Protein AF-A0A9D5S2W4-F1 (afdb_monomer_lite)

Structure (mmCIF, N/CA/C/O backbone):
data_AF-A0A9D5S2W4-F1
#
_entry.id   AF-A0A9D5S2W4-F1
#
loop_
_atom_site.group_PDB
_atom_site.id
_atom_site.type_symbol
_atom_site.label_atom_id
_atom_site.label_alt_id
_atom_site.label_comp_id
_atom_site.label_asym_id
_atom_site.label_entity_id
_atom_site.label_seq_id
_atom_site.pdbx_PDB_ins_code
_atom_site.Cartn_x
_atom_site.Cartn_y
_atom_site.Cartn_z
_atom_site.occupancy
_atom_site.B_iso_or_equiv
_atom_site.auth_seq_id
_atom_site.auth_comp_id
_atom_site.auth_asym_id
_atom_site.auth_atom_id
_atom_site.pdbx_PDB_model_num
ATOM 1 N N . MET A 1 1 ? -45.362 -19.968 63.272 1.00 58.53 1 MET A N 1
ATOM 2 C CA . MET A 1 1 ? -44.419 -18.822 63.369 1.00 58.53 1 MET A CA 1
ATOM 3 C C . MET A 1 1 ? -45.116 -17.619 63.989 1.00 58.53 1 MET A C 1
ATOM 5 O O . MET A 1 1 ? -46.149 -17.211 63.470 1.00 58.53 1 MET A O 1
ATOM 9 N N . LYS A 1 2 ? -44.571 -17.042 65.070 1.00 62.62 2 LYS A N 1
ATOM 10 C CA . LYS A 1 2 ? -45.091 -15.791 65.658 1.00 62.62 2 LYS A CA 1
ATOM 11 C C . LYS A 1 2 ? -45.041 -14.670 64.604 1.00 62.62 2 LYS A C 1
ATOM 13 O O . LYS A 1 2 ? -44.077 -14.607 63.846 1.00 62.62 2 LYS A O 1
ATOM 18 N N . LYS A 1 3 ? -46.055 -13.793 64.553 1.00 68.88 3 LYS A N 1
ATOM 19 C CA . LYS A 1 3 ? -46.196 -12.688 63.569 1.00 68.88 3 LYS A CA 1
ATOM 20 C C . LYS A 1 3 ? -44.895 -11.878 63.381 1.00 68.88 3 LYS A C 1
ATOM 22 O O . LYS A 1 3 ? -44.522 -11.580 62.253 1.00 68.88 3 LYS A O 1
ATOM 27 N N . LYS A 1 4 ? -44.153 -11.638 64.472 1.00 69.44 4 LYS A N 1
ATOM 28 C CA . LYS A 1 4 ? -42.820 -11.001 64.480 1.00 69.44 4 LYS A CA 1
ATOM 29 C C . LYS A 1 4 ? -41.762 -11.743 63.646 1.00 69.44 4 LYS A C 1
ATOM 31 O O . LYS A 1 4 ? -41.036 -11.105 62.897 1.00 69.44 4 LYS A O 1
ATOM 36 N N . ASN A 1 5 ? -41.712 -13.074 63.703 1.00 73.06 5 ASN A N 1
ATOM 37 C CA . ASN A 1 5 ? -40.724 -13.863 62.957 1.00 73.06 5 ASN A CA 1
ATOM 38 C C . ASN A 1 5 ? -41.008 -13.849 61.447 1.00 73.06 5 ASN A C 1
ATOM 40 O O . ASN A 1 5 ? -40.074 -13.920 60.661 1.00 73.06 5 ASN A O 1
ATOM 44 N N . LYS A 1 6 ? -42.279 -13.729 61.024 1.00 76.19 6 LYS A N 1
ATOM 45 C CA . LYS A 1 6 ? -42.627 -13.579 59.596 1.00 76.19 6 LYS A CA 1
ATOM 46 C C . LYS A 1 6 ? -42.142 -12.242 59.034 1.00 76.19 6 LYS A C 1
ATOM 48 O O . LYS A 1 6 ? -41.615 -12.213 57.932 1.00 76.19 6 LYS A O 1
ATOM 53 N N . ILE A 1 7 ? -42.276 -11.163 59.805 1.00 82.56 7 ILE A N 1
ATOM 54 C CA . ILE A 1 7 ? -41.830 -9.822 59.399 1.00 82.56 7 ILE A CA 1
ATOM 55 C C . ILE A 1 7 ? -40.303 -9.778 59.246 1.00 82.56 7 ILE A C 1
ATOM 57 O O . ILE A 1 7 ? -39.808 -9.264 58.250 1.00 82.56 7 ILE A O 1
ATOM 61 N N . ILE A 1 8 ? -39.558 -10.382 60.179 1.00 84.62 8 ILE A N 1
ATOM 62 C CA . ILE A 1 8 ? -38.087 -10.444 60.115 1.00 84.62 8 ILE A CA 1
ATOM 63 C C . ILE A 1 8 ? -37.609 -11.202 58.866 1.00 84.62 8 ILE A C 1
ATOM 65 O O . ILE A 1 8 ? -36.691 -10.745 58.191 1.00 84.62 8 ILE A O 1
ATOM 69 N N . ILE A 1 9 ? -38.254 -12.323 58.520 1.00 85.75 9 ILE A N 1
ATOM 70 C CA . ILE A 1 9 ? -37.910 -13.088 57.310 1.00 85.75 9 ILE A CA 1
ATOM 71 C C . ILE A 1 9 ? -38.191 -12.278 56.039 1.00 85.75 9 ILE A C 1
ATOM 73 O O . ILE A 1 9 ? -37.367 -12.273 55.131 1.00 85.75 9 ILE A O 1
ATOM 77 N N . ILE A 1 10 ? -39.313 -11.556 55.980 1.00 86.44 10 ILE A N 1
ATOM 78 C CA . ILE A 1 10 ? -39.642 -10.700 54.830 1.00 86.44 10 ILE A CA 1
ATOM 79 C C . ILE A 1 10 ? -38.593 -9.595 54.654 1.00 86.44 10 ILE A C 1
ATOM 81 O O . ILE A 1 10 ? -38.136 -9.363 53.539 1.00 86.44 10 ILE A O 1
ATOM 85 N N . ILE A 1 11 ? -38.160 -8.957 55.745 1.00 88.81 11 ILE A N 1
ATOM 86 C CA . ILE A 1 11 ? -37.109 -7.930 55.703 1.00 88.81 11 ILE A CA 1
ATOM 87 C C . ILE A 1 11 ? -35.791 -8.520 55.190 1.00 88.81 11 ILE A C 1
ATOM 89 O O . ILE A 1 11 ? -35.154 -7.911 54.337 1.00 88.81 11 ILE A O 1
ATOM 93 N N . LEU A 1 12 ? -35.405 -9.713 55.653 1.00 88.75 12 LEU A N 1
ATOM 94 C CA . LEU A 1 12 ? -34.195 -10.405 55.191 1.00 88.75 12 LEU A CA 1
ATOM 95 C C . LEU A 1 12 ? -34.235 -10.729 53.694 1.00 88.75 12 LEU A C 1
ATOM 97 O O . LEU A 1 12 ? -33.228 -10.538 53.013 1.00 88.75 12 LEU A O 1
ATOM 101 N N . ILE A 1 13 ? -35.386 -11.174 53.180 1.00 89.50 13 ILE A N 1
ATOM 102 C CA . ILE A 1 13 ? -35.587 -11.448 51.748 1.00 89.50 13 ILE A CA 1
ATOM 103 C C . ILE A 1 13 ? -35.462 -10.157 50.931 1.00 89.50 13 ILE A C 1
ATOM 105 O O . ILE A 1 13 ? -34.765 -10.124 49.922 1.00 89.50 13 ILE A O 1
ATOM 109 N N . ILE A 1 14 ? -36.085 -9.067 51.383 1.00 90.94 14 ILE A N 1
ATOM 110 C CA . ILE A 1 14 ? -35.985 -7.768 50.706 1.00 90.94 14 ILE A CA 1
ATOM 111 C C . ILE A 1 14 ? -34.530 -7.283 50.689 1.00 90.94 14 ILE A C 1
ATOM 113 O O . ILE A 1 14 ? -34.039 -6.845 49.650 1.00 90.94 14 ILE A O 1
ATOM 117 N N . LEU A 1 15 ? -33.813 -7.414 51.808 1.00 91.88 15 LEU A N 1
ATOM 118 C CA . LEU A 1 15 ? -32.407 -7.024 51.904 1.00 91.88 15 LEU A CA 1
ATOM 119 C C . LEU A 1 15 ? -31.517 -7.833 50.954 1.00 91.88 15 LEU A C 1
ATOM 121 O O . LEU A 1 15 ? -30.650 -7.257 50.305 1.00 91.88 15 LEU A O 1
ATOM 125 N N . THR A 1 16 ? -31.753 -9.143 50.834 1.00 90.00 16 THR A N 1
ATOM 126 C CA . THR A 1 16 ? -31.003 -10.002 49.901 1.00 90.00 16 THR A CA 1
ATOM 127 C C . THR A 1 16 ? -31.295 -9.669 48.442 1.00 90.00 16 THR A C 1
ATOM 129 O O . THR A 1 16 ? -30.378 -9.651 47.628 1.00 90.00 16 THR A O 1
ATOM 132 N N . VAL A 1 17 ? -32.541 -9.343 48.096 1.00 90.56 17 VAL A N 1
ATOM 133 C CA . VAL A 1 17 ? -32.886 -8.911 46.733 1.00 90.56 17 VAL A CA 1
ATOM 134 C C . VAL A 1 17 ? -32.214 -7.578 46.390 1.00 90.56 17 VAL A C 1
ATOM 136 O O . VAL A 1 17 ? -31.647 -7.439 45.307 1.00 90.56 17 VAL A O 1
ATOM 139 N N . ILE A 1 18 ? -32.210 -6.612 47.314 1.00 92.25 18 ILE A N 1
ATOM 140 C CA . ILE A 1 18 ? -31.568 -5.304 47.105 1.00 92.25 18 ILE A CA 1
ATOM 141 C C . ILE A 1 18 ? -30.054 -5.454 46.914 1.00 92.25 18 ILE A C 1
ATOM 143 O O . ILE A 1 18 ? -29.492 -4.846 46.003 1.00 92.25 18 ILE A O 1
ATOM 147 N N . THR A 1 19 ? -29.382 -6.274 47.728 1.00 90.06 19 THR A N 1
ATOM 148 C CA . THR A 1 19 ? -27.933 -6.490 47.581 1.00 90.06 19 THR A CA 1
ATOM 149 C C . THR A 1 19 ? -27.593 -7.213 46.279 1.00 90.06 19 THR A C 1
ATOM 151 O O . THR A 1 19 ? -26.613 -6.854 45.626 1.00 90.06 19 THR A O 1
ATOM 154 N N . MET A 1 20 ? -28.421 -8.170 45.852 1.00 89.81 20 MET A N 1
ATOM 155 C CA . MET A 1 20 ? -28.237 -8.883 44.586 1.00 89.81 20 MET A CA 1
ATOM 156 C C . MET A 1 20 ? -28.391 -7.946 43.379 1.00 89.81 20 MET A C 1
ATOM 158 O O . MET A 1 20 ? -27.545 -7.950 42.485 1.00 89.81 20 MET A O 1
ATOM 162 N N . LEU A 1 21 ? -29.409 -7.078 43.383 1.00 88.12 21 LEU A N 1
ATOM 163 C CA . LEU A 1 21 ? -29.587 -6.046 42.355 1.00 88.12 21 LEU A CA 1
ATOM 164 C C . LEU A 1 21 ? -28.422 -5.047 42.340 1.00 88.12 21 LEU A C 1
ATOM 166 O O . LEU A 1 21 ? -27.929 -4.700 41.268 1.00 88.12 21 LEU A O 1
ATOM 170 N N . GLY A 1 22 ? -27.934 -4.633 43.513 1.00 90.06 22 GLY A N 1
ATOM 171 C CA . GLY A 1 22 ? -26.767 -3.756 43.631 1.00 90.06 22 GLY A CA 1
ATOM 172 C C . GLY A 1 22 ? -25.502 -4.355 43.007 1.00 90.06 22 GLY A C 1
ATOM 173 O O . GLY A 1 22 ? -24.792 -3.662 42.279 1.00 90.06 22 GLY A O 1
ATOM 174 N N . LEU A 1 23 ? -25.251 -5.651 43.223 1.00 88.25 23 LEU A N 1
ATOM 175 C CA . LEU A 1 23 ? -24.123 -6.369 42.615 1.00 88.25 23 LEU A CA 1
ATOM 176 C C . LEU A 1 23 ? -24.241 -6.461 41.090 1.00 88.25 23 LEU A C 1
ATOM 178 O O . LEU A 1 23 ? -23.249 -6.262 40.388 1.00 88.25 23 LEU A O 1
ATOM 182 N N . ILE A 1 24 ? -25.444 -6.728 40.573 1.00 88.62 24 ILE A N 1
ATOM 183 C CA . ILE A 1 24 ? -25.697 -6.771 39.128 1.00 88.62 24 ILE A CA 1
ATOM 184 C C . ILE A 1 24 ? -25.403 -5.398 38.511 1.00 88.62 24 ILE A C 1
ATOM 186 O O . ILE A 1 24 ? -24.601 -5.308 37.584 1.00 88.62 24 ILE A O 1
ATOM 190 N N . ILE A 1 25 ? -25.979 -4.324 39.062 1.00 89.44 25 ILE A N 1
ATOM 191 C CA . ILE A 1 25 ? -25.782 -2.954 38.561 1.00 89.44 25 ILE A CA 1
ATOM 192 C C . ILE A 1 25 ? -24.301 -2.557 38.611 1.00 89.44 25 ILE A C 1
ATOM 194 O O . ILE A 1 25 ? -23.785 -1.995 37.645 1.00 89.44 25 ILE A O 1
ATOM 198 N N . TYR A 1 26 ? -23.599 -2.877 39.701 1.00 89.00 26 TYR A N 1
ATOM 199 C CA . TYR A 1 26 ? -22.170 -2.597 39.835 1.00 89.00 26 TYR A CA 1
ATOM 200 C C . TYR A 1 26 ? -21.337 -3.305 38.758 1.00 89.00 26 TYR A C 1
ATOM 202 O O . TYR A 1 26 ? -20.508 -2.666 38.107 1.00 89.00 26 TYR A O 1
ATOM 210 N N . ASN A 1 27 ? -21.579 -4.599 38.527 1.00 85.19 27 ASN A N 1
ATOM 211 C CA . ASN A 1 27 ? -20.863 -5.370 37.510 1.00 85.19 27 ASN A CA 1
ATOM 212 C C . ASN A 1 27 ? -21.147 -4.853 36.093 1.00 85.19 27 ASN A C 1
ATOM 214 O O . ASN A 1 27 ? -20.216 -4.719 35.300 1.00 85.19 27 ASN A O 1
ATOM 218 N N . PHE A 1 28 ? -22.399 -4.489 35.795 1.00 83.00 28 PHE A N 1
ATOM 219 C CA . PHE A 1 28 ? -22.763 -3.853 34.526 1.00 83.00 28 PHE A CA 1
ATOM 220 C C . PHE A 1 28 ? -22.057 -2.507 34.334 1.00 83.00 28 PHE A C 1
ATOM 222 O O . PHE A 1 28 ? -21.488 -2.257 33.274 1.00 83.00 28 PHE A O 1
ATOM 229 N N . TYR A 1 29 ? -22.042 -1.650 35.359 1.00 85.62 29 TYR A N 1
ATOM 230 C CA . TYR A 1 29 ? -21.375 -0.350 35.288 1.00 85.62 29 TYR A CA 1
ATOM 231 C C . TYR A 1 29 ? 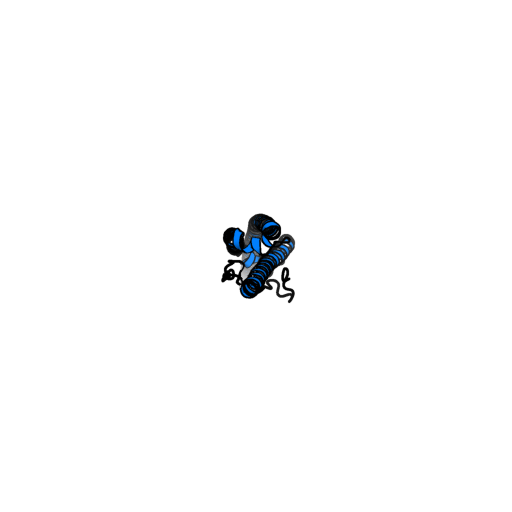-19.858 -0.488 35.107 1.00 85.62 29 TYR A C 1
ATOM 233 O O . TYR A 1 29 ? -19.252 0.240 34.317 1.00 85.62 29 TYR A O 1
ATOM 241 N N . LYS A 1 30 ? -19.238 -1.445 35.809 1.00 85.56 30 LYS A N 1
ATOM 242 C CA . LYS A 1 30 ? -17.814 -1.753 35.661 1.00 85.56 30 LYS A CA 1
ATOM 243 C C . LYS A 1 30 ? -17.495 -2.226 34.240 1.00 85.56 30 LYS A C 1
ATOM 245 O O . LYS A 1 30 ? -16.602 -1.654 33.621 1.00 85.56 30 LYS A O 1
ATOM 250 N N . GLY A 1 31 ? -18.256 -3.189 33.713 1.00 83.88 31 GLY A N 1
ATOM 251 C CA . GLY A 1 31 ? -18.094 -3.681 32.340 1.00 83.88 31 GLY A CA 1
ATOM 252 C C . GLY A 1 31 ? -18.254 -2.566 31.305 1.00 83.88 31 GLY A C 1
ATOM 253 O O . GLY A 1 31 ? -17.375 -2.362 30.476 1.00 83.88 31 GLY A O 1
ATOM 254 N N . TYR A 1 32 ? -19.298 -1.743 31.440 1.00 82.88 32 TYR A N 1
ATOM 255 C CA . TYR A 1 32 ? -19.522 -0.593 30.561 1.00 82.88 32 TYR A CA 1
ATOM 256 C C . TYR A 1 32 ? -18.351 0.401 30.567 1.00 82.88 32 TYR A C 1
ATOM 258 O O . TYR A 1 32 ? -17.931 0.893 29.517 1.00 82.88 32 TYR A O 1
ATOM 266 N N . LYS A 1 33 ? -17.787 0.697 31.746 1.00 86.12 33 LYS A N 1
ATOM 267 C CA . LYS A 1 33 ? -16.620 1.580 31.858 1.00 86.12 33 LYS A CA 1
ATOM 268 C C . LYS A 1 33 ? -15.390 0.974 31.178 1.00 86.12 33 LYS A C 1
ATOM 270 O O . LYS A 1 33 ? -14.671 1.695 30.487 1.00 86.12 33 LYS A O 1
ATOM 275 N N . GLU A 1 34 ? -15.146 -0.319 31.366 1.00 86.31 34 GLU A N 1
ATOM 276 C CA . GLU A 1 34 ? -14.031 -1.031 30.733 1.00 86.31 34 GLU A CA 1
ATOM 277 C C . GLU A 1 34 ? -14.169 -1.060 29.205 1.00 86.31 34 GLU A C 1
ATOM 279 O O . GLU A 1 34 ? -13.204 -0.760 28.501 1.00 86.31 34 GLU A O 1
ATOM 284 N N . ASP A 1 35 ? -15.366 -1.326 28.686 1.00 83.31 35 ASP A N 1
ATOM 285 C CA . ASP A 1 35 ? -15.635 -1.352 27.246 1.00 83.31 35 ASP A CA 1
ATOM 286 C C . ASP A 1 35 ? -15.501 0.033 26.609 1.00 83.31 35 ASP A C 1
ATOM 288 O O . ASP A 1 35 ? -14.937 0.168 25.517 1.00 83.31 35 ASP A O 1
ATOM 292 N N . LYS A 1 36 ? -15.923 1.088 27.318 1.00 85.69 36 LYS A N 1
ATOM 293 C CA . LYS A 1 36 ? -15.702 2.471 26.884 1.00 85.69 36 LYS A CA 1
ATOM 294 C C . LYS A 1 36 ? -14.210 2.785 26.763 1.00 85.69 36 LYS A C 1
ATOM 296 O O . LYS A 1 36 ? -13.790 3.328 25.745 1.00 85.69 36 LYS A O 1
ATOM 301 N N . ILE A 1 37 ? -13.407 2.412 27.762 1.00 88.94 37 ILE A N 1
ATOM 302 C CA . ILE A 1 37 ? -11.951 2.633 27.745 1.00 88.94 37 ILE A CA 1
ATOM 303 C C . ILE A 1 37 ? -11.299 1.845 26.602 1.00 88.94 37 ILE A C 1
ATOM 305 O O . ILE A 1 37 ? -10.494 2.399 25.856 1.00 88.94 37 ILE A O 1
ATOM 309 N N . LYS A 1 38 ? -11.665 0.570 26.413 1.00 87.25 38 LYS A N 1
ATOM 310 C CA . LYS A 1 38 ? -11.148 -0.251 25.305 1.00 87.25 38 LYS A CA 1
ATOM 311 C C . LYS A 1 38 ? -11.483 0.356 23.944 1.00 87.25 38 LYS A C 1
ATOM 313 O O . LYS A 1 38 ? -10.610 0.427 23.081 1.00 87.25 38 LYS A O 1
ATOM 318 N N . THR A 1 39 ? -12.716 0.828 23.770 1.00 86.94 39 THR A N 1
ATOM 319 C CA . THR A 1 39 ? -13.169 1.470 22.530 1.00 86.94 39 THR A CA 1
ATOM 320 C C . THR A 1 39 ? -12.391 2.755 22.261 1.00 86.94 39 THR A C 1
ATOM 322 O O . THR A 1 39 ? -11.866 2.930 21.165 1.00 86.94 39 THR A O 1
ATOM 325 N N . GLN A 1 40 ? -12.233 3.614 23.271 1.00 89.06 40 GLN A N 1
ATOM 326 C CA . GLN A 1 40 ? -11.439 4.840 23.157 1.00 89.06 40 GLN A CA 1
ATOM 327 C C . GLN A 1 40 ? -9.976 4.545 22.805 1.00 89.06 40 GLN A C 1
ATOM 329 O O . GLN A 1 40 ? -9.432 5.158 21.891 1.00 89.06 40 GLN A O 1
ATOM 334 N N . ASN A 1 41 ? -9.358 3.554 23.451 1.00 90.62 41 ASN A N 1
ATOM 335 C CA . ASN A 1 41 ? -7.986 3.150 23.143 1.00 90.62 41 ASN A CA 1
ATOM 336 C C . ASN A 1 41 ? -7.847 2.619 21.710 1.00 90.62 41 ASN A C 1
ATOM 338 O O . ASN A 1 41 ? -6.856 2.914 21.045 1.00 90.62 41 ASN A O 1
ATOM 342 N N . LYS A 1 42 ? -8.832 1.858 21.217 1.00 89.75 42 LYS A N 1
ATOM 343 C CA . LYS A 1 42 ? -8.856 1.397 19.822 1.00 89.75 42 LYS A CA 1
ATOM 344 C C . LYS A 1 42 ? -8.950 2.578 18.853 1.00 89.75 42 LYS A C 1
ATOM 346 O O . LYS A 1 42 ? -8.200 2.617 17.885 1.00 89.75 42 LYS A O 1
ATOM 351 N N . ILE A 1 43 ? -9.817 3.553 19.133 1.00 90.38 43 ILE A N 1
ATOM 352 C CA . ILE A 1 43 ? -9.958 4.771 18.320 1.00 90.38 43 ILE A CA 1
ATOM 353 C C . ILE A 1 43 ? -8.640 5.549 18.264 1.00 90.38 43 ILE A C 1
ATOM 355 O O . ILE A 1 43 ? -8.191 5.907 17.177 1.00 90.38 43 ILE A O 1
ATOM 359 N N . ILE A 1 44 ? -7.996 5.767 19.415 1.00 93.44 44 ILE A N 1
ATOM 360 C CA . ILE A 1 44 ? -6.706 6.467 19.502 1.00 93.44 44 ILE A CA 1
ATOM 361 C C . ILE A 1 44 ? -5.655 5.751 18.650 1.00 93.44 44 ILE A C 1
ATOM 363 O O . ILE A 1 44 ? -5.052 6.374 17.781 1.00 93.44 44 ILE A O 1
ATOM 367 N N . LYS A 1 45 ? -5.506 4.432 18.812 1.00 94.06 45 LYS A N 1
ATOM 368 C CA . LYS A 1 45 ? -4.525 3.658 18.042 1.00 94.06 45 LYS A CA 1
ATOM 369 C C . LYS A 1 45 ? -4.803 3.672 16.543 1.00 94.06 45 LYS A C 1
ATOM 371 O O . LYS A 1 45 ? -3.865 3.801 15.762 1.00 94.06 45 LYS A O 1
ATOM 376 N N . ILE A 1 46 ? -6.065 3.559 16.123 1.00 94.44 46 ILE A N 1
ATOM 377 C CA . ILE A 1 46 ? -6.427 3.680 14.703 1.00 94.44 46 ILE A CA 1
ATOM 378 C C . ILE A 1 46 ? -6.034 5.065 14.181 1.00 94.44 46 ILE A C 1
ATOM 380 O O . ILE A 1 46 ? -5.437 5.160 13.116 1.00 94.44 46 ILE A O 1
ATOM 384 N N . ASN A 1 47 ? -6.298 6.134 14.934 1.00 93.81 47 ASN A N 1
ATOM 385 C CA . ASN A 1 47 ? -5.940 7.496 14.532 1.00 93.81 47 ASN A CA 1
ATOM 386 C C . ASN A 1 47 ? -4.424 7.705 14.400 1.00 93.81 47 ASN A C 1
ATOM 388 O O . ASN A 1 47 ? -3.977 8.331 13.436 1.00 93.81 47 ASN A O 1
ATOM 392 N N . GLU A 1 48 ? -3.644 7.181 15.343 1.00 94.75 48 GLU A N 1
ATOM 393 C CA . GLU A 1 48 ? -2.179 7.246 15.319 1.00 94.75 48 GLU A CA 1
ATOM 394 C C . GLU A 1 48 ? -1.618 6.489 14.111 1.00 94.75 48 GLU A C 1
ATOM 396 O O . GLU A 1 48 ? -0.863 7.051 13.319 1.00 94.75 48 GLU A O 1
ATOM 401 N N . ASN A 1 49 ? -2.058 5.243 13.909 1.00 96.50 49 ASN A N 1
ATOM 402 C CA . ASN A 1 49 ? -1.598 4.431 12.783 1.00 96.50 49 ASN A CA 1
ATOM 403 C C . ASN A 1 49 ? -2.052 5.019 11.438 1.00 96.50 49 ASN A C 1
ATOM 405 O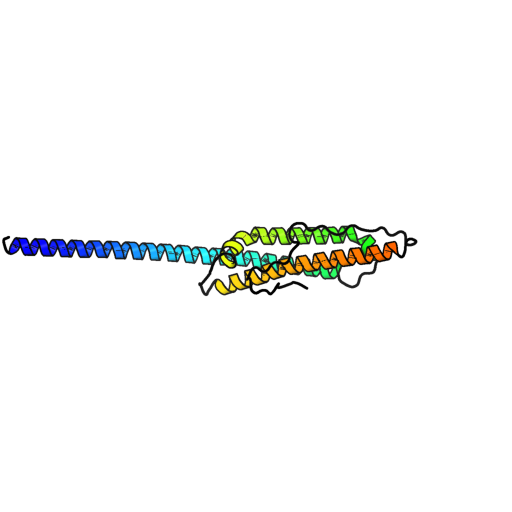 O . ASN A 1 49 ? -1.284 5.003 10.483 1.00 96.50 49 ASN A O 1
ATOM 409 N N . TYR A 1 50 ? -3.258 5.591 11.358 1.00 96.19 50 TYR A N 1
ATOM 410 C CA . TYR A 1 50 ? -3.744 6.258 10.145 1.00 96.19 50 TYR A CA 1
ATOM 411 C C . TYR A 1 50 ? -2.915 7.499 9.796 1.00 96.19 50 TYR A C 1
ATOM 413 O O . TYR A 1 50 ? -2.651 7.769 8.629 1.00 96.19 50 TYR A O 1
ATOM 421 N N . THR A 1 51 ? -2.459 8.247 10.804 1.00 95.44 51 THR A N 1
ATOM 422 C CA . THR A 1 51 ? -1.544 9.378 10.585 1.00 95.44 51 THR A CA 1
ATOM 423 C C . THR A 1 51 ? -0.227 8.909 9.968 1.00 95.44 51 THR A C 1
ATOM 425 O O . THR A 1 51 ? 0.242 9.513 9.007 1.00 95.44 51 THR A O 1
ATOM 428 N N . ASN A 1 52 ? 0.331 7.804 10.470 1.00 94.69 52 ASN A N 1
ATOM 429 C CA . ASN A 1 52 ? 1.546 7.205 9.914 1.00 94.69 52 ASN A CA 1
ATOM 430 C C . ASN A 1 52 ? 1.323 6.674 8.486 1.00 94.69 52 ASN A C 1
ATOM 432 O O . ASN A 1 52 ? 2.146 6.878 7.601 1.00 94.69 52 ASN A O 1
ATOM 436 N N . PHE A 1 53 ? 0.169 6.056 8.232 1.00 96.69 53 PHE A N 1
ATOM 437 C CA . PHE A 1 53 ? -0.213 5.609 6.895 1.00 96.69 53 PHE A CA 1
ATOM 438 C C . PHE A 1 53 ? -0.288 6.767 5.887 1.00 96.69 53 PHE A C 1
ATOM 440 O O . PHE A 1 53 ? 0.245 6.643 4.791 1.00 96.69 53 PHE A O 1
ATOM 447 N N . ASN A 1 54 ? -0.864 7.917 6.259 1.00 96.12 54 ASN A N 1
ATOM 448 C CA . ASN A 1 54 ? -0.915 9.088 5.371 1.00 96.12 54 ASN A CA 1
ATOM 449 C C . ASN A 1 54 ? 0.473 9.626 5.009 1.00 96.12 54 ASN A C 1
ATOM 451 O O . ASN A 1 54 ? 0.662 10.132 3.905 1.00 96.12 54 ASN A O 1
ATOM 455 N N . TYR A 1 55 ? 1.442 9.532 5.923 1.00 96.19 55 TYR A N 1
ATOM 456 C CA . TYR A 1 55 ? 2.828 9.856 5.595 1.00 96.19 55 TYR A CA 1
ATOM 457 C C . TYR A 1 55 ? 3.335 8.939 4.475 1.00 96.19 55 TYR A C 1
ATOM 459 O O . TYR A 1 55 ? 3.809 9.431 3.454 1.00 96.19 55 TYR A O 1
ATOM 467 N N . TYR A 1 56 ? 3.137 7.626 4.604 1.00 95.88 56 TYR A N 1
ATOM 468 C CA . TYR A 1 56 ? 3.554 6.689 3.566 1.00 95.88 56 TYR A CA 1
ATOM 469 C C . TYR A 1 56 ? 2.785 6.814 2.247 1.00 95.88 56 TYR A C 1
ATOM 471 O O . TYR A 1 56 ? 3.375 6.594 1.194 1.00 95.88 56 TYR A O 1
ATOM 479 N N . LEU A 1 57 ? 1.508 7.197 2.282 1.00 95.50 57 LEU A N 1
ATOM 480 C CA . LEU A 1 57 ? 0.738 7.501 1.074 1.00 95.50 57 LEU A CA 1
ATOM 481 C C . LEU A 1 57 ? 1.392 8.639 0.275 1.00 95.50 57 LEU A C 1
ATOM 483 O O . LEU A 1 57 ? 1.497 8.566 -0.947 1.00 95.50 57 LEU A O 1
ATOM 487 N N . ASN A 1 58 ? 1.885 9.674 0.959 1.00 95.94 58 ASN A N 1
ATOM 488 C CA . ASN A 1 58 ? 2.608 10.763 0.304 1.00 95.94 58 ASN A CA 1
ATOM 489 C C . ASN A 1 58 ? 3.963 10.302 -0.249 1.00 95.94 58 ASN A C 1
ATOM 491 O O . ASN A 1 58 ? 4.300 10.650 -1.377 1.00 95.94 58 ASN A O 1
ATOM 495 N N . GLU A 1 59 ? 4.715 9.494 0.505 1.00 97.12 59 GLU A N 1
ATOM 496 C CA . GLU A 1 59 ? 5.974 8.906 0.021 1.00 97.12 59 GLU A CA 1
ATOM 497 C C . GLU A 1 59 ? 5.748 8.053 -1.236 1.00 97.12 59 GLU A C 1
ATOM 499 O O . GLU A 1 59 ? 6.489 8.184 -2.208 1.00 97.12 59 GLU A O 1
ATOM 504 N N . PHE A 1 60 ? 4.680 7.248 -1.258 1.00 97.38 60 PHE A N 1
ATOM 505 C CA . PHE A 1 60 ? 4.287 6.453 -2.421 1.00 97.38 60 PHE A CA 1
ATOM 506 C C . PHE A 1 60 ? 4.003 7.339 -3.633 1.00 97.38 60 PHE A C 1
ATOM 508 O O . PHE A 1 60 ? 4.553 7.102 -4.705 1.00 97.38 60 PHE A O 1
ATOM 515 N N . ASN A 1 61 ? 3.190 8.384 -3.464 1.00 95.62 61 ASN A N 1
ATOM 516 C CA . ASN A 1 61 ? 2.843 9.292 -4.556 1.00 95.62 61 ASN A CA 1
ATOM 517 C C . ASN A 1 61 ? 4.072 10.024 -5.110 1.00 95.62 61 ASN A C 1
ATOM 519 O O . ASN A 1 61 ? 4.213 10.162 -6.326 1.00 95.62 61 ASN A O 1
ATOM 523 N N . ASN A 1 62 ? 4.982 10.456 -4.234 1.00 96.44 62 ASN A N 1
ATOM 524 C CA . ASN A 1 62 ? 6.235 11.088 -4.639 1.00 96.44 62 ASN A CA 1
ATOM 525 C C . ASN A 1 62 ? 7.113 10.112 -5.427 1.00 96.44 62 ASN A C 1
ATOM 527 O O . ASN A 1 62 ? 7.607 10.456 -6.497 1.00 96.44 62 ASN A O 1
ATOM 531 N N . GLN A 1 63 ? 7.269 8.881 -4.934 1.00 95.81 63 GLN A N 1
ATOM 532 C CA . GLN A 1 63 ? 8.070 7.872 -5.615 1.00 95.81 63 GLN A CA 1
ATOM 533 C C . GLN A 1 63 ? 7.471 7.484 -6.967 1.00 95.81 63 GLN A C 1
ATOM 535 O O . GLN A 1 63 ? 8.203 7.420 -7.951 1.00 95.81 63 GLN A O 1
ATOM 540 N N . ARG A 1 64 ? 6.149 7.296 -7.040 1.00 94.81 64 ARG A N 1
ATOM 541 C CA . ARG A 1 64 ? 5.456 7.033 -8.302 1.00 94.81 64 ARG A CA 1
ATOM 542 C C . ARG A 1 64 ? 5.642 8.190 -9.280 1.00 94.81 64 ARG A C 1
ATOM 544 O O . ARG A 1 64 ? 5.970 7.949 -10.431 1.00 94.81 64 ARG A O 1
ATOM 551 N N . THR A 1 65 ? 5.531 9.439 -8.829 1.00 94.75 65 THR A N 1
ATOM 552 C CA . THR A 1 65 ? 5.783 10.614 -9.684 1.00 94.75 65 THR A CA 1
ATOM 553 C C . THR A 1 65 ? 7.190 10.576 -10.289 1.00 94.75 65 THR A C 1
ATOM 555 O O . THR A 1 65 ? 7.334 10.766 -11.493 1.00 94.75 65 THR A O 1
ATOM 558 N N . THR A 1 66 ? 8.209 10.248 -9.489 1.00 93.50 66 THR A N 1
ATOM 559 C CA . THR A 1 66 ? 9.585 10.070 -9.978 1.00 93.50 66 THR A CA 1
ATOM 560 C C . THR A 1 66 ? 9.696 8.928 -10.987 1.00 93.50 66 THR A C 1
ATOM 562 O O . THR A 1 66 ? 10.362 9.078 -12.004 1.00 93.50 66 THR A O 1
ATOM 565 N N . ILE A 1 67 ? 9.044 7.786 -10.742 1.00 92.44 67 ILE A N 1
ATOM 566 C CA . ILE A 1 67 ? 9.014 6.669 -11.701 1.00 92.44 67 ILE A CA 1
ATOM 567 C C . ILE A 1 67 ? 8.427 7.127 -13.037 1.00 92.44 67 ILE A C 1
ATOM 569 O O . ILE A 1 67 ? 9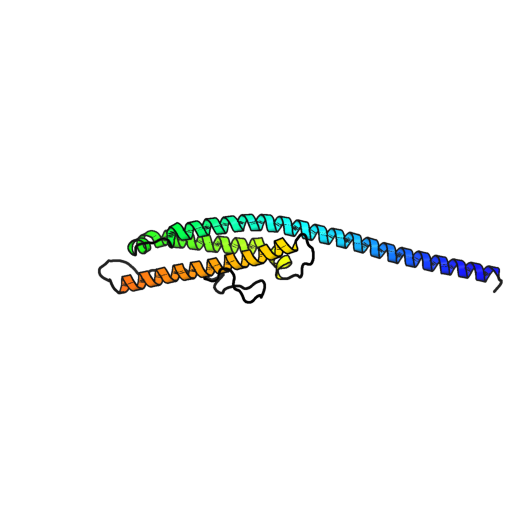.017 6.868 -14.083 1.00 92.44 67 ILE A O 1
ATOM 573 N N . TYR A 1 68 ? 7.315 7.860 -13.012 1.00 91.12 68 TYR A N 1
ATOM 574 C CA . TYR A 1 68 ? 6.680 8.352 -14.229 1.00 91.12 68 TYR A CA 1
ATOM 575 C C . TYR A 1 68 ? 7.595 9.298 -15.015 1.00 91.12 68 TYR A C 1
ATOM 577 O O . TYR A 1 68 ? 7.793 9.076 -16.207 1.00 91.12 68 TYR A O 1
ATOM 585 N N . SER A 1 69 ? 8.218 10.285 -14.364 1.00 90.44 69 SER A N 1
ATOM 586 C CA . SER A 1 69 ? 9.105 11.236 -15.053 1.00 90.44 69 SER A CA 1
ATOM 587 C C . SER A 1 69 ? 10.400 10.596 -15.572 1.00 90.44 69 SER A C 1
ATOM 589 O O . SER A 1 69 ? 10.901 10.914 -16.655 1.00 90.44 69 SER A O 1
ATOM 591 N N . GLU A 1 70 ? 10.973 9.669 -14.804 1.00 88.31 70 GLU A N 1
ATOM 592 C CA . GLU A 1 70 ? 12.269 9.069 -15.130 1.00 88.31 70 GLU A CA 1
ATOM 593 C C . GLU A 1 70 ? 12.159 7.897 -16.108 1.00 88.31 70 GLU A C 1
ATOM 595 O O . GLU A 1 70 ? 13.096 7.672 -16.874 1.00 88.31 70 GLU A O 1
ATOM 600 N N . ILE A 1 71 ? 11.044 7.157 -16.092 1.00 87.69 71 ILE A N 1
ATOM 601 C CA . ILE A 1 71 ? 10.908 5.874 -16.799 1.00 87.69 71 ILE A CA 1
ATOM 602 C C . ILE A 1 71 ? 9.805 5.901 -17.865 1.00 87.69 71 ILE A C 1
ATOM 604 O O . ILE A 1 71 ? 10.019 5.362 -18.948 1.00 87.69 71 ILE A O 1
ATOM 608 N N . PHE A 1 72 ? 8.636 6.487 -17.580 1.00 84.75 72 PHE A N 1
ATOM 609 C CA . PHE A 1 72 ? 7.453 6.353 -18.449 1.00 84.75 72 PHE A CA 1
ATOM 610 C C . PHE A 1 72 ? 7.185 7.546 -19.374 1.00 84.75 72 PHE A C 1
ATOM 612 O O . PHE A 1 72 ? 6.487 7.377 -20.370 1.00 84.75 72 PHE A O 1
ATOM 619 N N . GLU A 1 73 ? 7.726 8.734 -19.096 1.00 82.31 73 GLU A N 1
ATOM 620 C CA . GLU A 1 73 ? 7.730 9.838 -20.069 1.00 82.31 73 GLU A CA 1
ATOM 621 C C . GLU A 1 73 ? 8.527 9.460 -21.325 1.00 82.31 73 GLU A C 1
ATOM 623 O O . GLU A 1 73 ? 9.573 8.836 -21.188 1.00 82.31 73 GLU A O 1
ATOM 628 N N . ASP A 1 74 ? 8.065 9.873 -22.515 1.00 63.94 74 ASP A N 1
ATOM 629 C CA . ASP A 1 74 ? 8.626 9.535 -23.838 1.00 63.94 74 ASP A CA 1
ATOM 630 C C . ASP A 1 74 ? 10.163 9.385 -23.840 1.00 63.94 74 ASP A C 1
ATOM 632 O O . ASP A 1 74 ? 10.908 10.372 -23.860 1.00 63.94 74 ASP A O 1
ATOM 636 N N . LYS A 1 75 ? 10.644 8.133 -23.829 1.00 68.06 75 LYS A N 1
ATOM 637 C CA . LYS A 1 75 ? 12.071 7.783 -23.921 1.00 68.06 75 LYS A CA 1
ATOM 638 C C . LYS A 1 75 ? 12.393 7.150 -25.268 1.00 68.06 75 LYS A C 1
ATOM 640 O O . LYS A 1 75 ? 11.581 6.426 -25.845 1.00 68.06 75 LYS A O 1
ATOM 645 N N . TYR A 1 76 ? 13.614 7.368 -25.744 1.00 72.62 76 TYR A N 1
ATOM 646 C CA . TYR A 1 76 ? 14.144 6.662 -26.907 1.00 72.62 76 TYR A CA 1
ATOM 647 C C . TYR A 1 76 ? 14.661 5.276 -26.498 1.00 72.62 76 TYR A C 1
ATOM 649 O O . TYR A 1 76 ? 15.079 5.063 -25.360 1.00 72.62 76 TYR A O 1
ATOM 657 N N . TYR A 1 77 ? 14.719 4.325 -27.434 1.00 73.00 77 TYR A N 1
ATOM 658 C CA . TYR A 1 77 ? 15.264 2.985 -27.157 1.00 73.00 77 TYR A CA 1
ATOM 659 C C . TYR A 1 77 ? 16.718 3.014 -26.654 1.00 73.00 77 TYR A C 1
ATOM 661 O O . TYR A 1 77 ? 17.100 2.194 -25.821 1.00 73.00 77 TYR A O 1
ATOM 669 N N . SER A 1 78 ? 17.516 4.003 -27.072 1.00 73.12 78 SER A N 1
ATOM 670 C CA . SER A 1 78 ? 18.875 4.220 -26.558 1.00 73.12 78 SER A CA 1
ATOM 671 C C . SER A 1 78 ? 18.918 4.527 -25.057 1.00 73.12 78 SER A C 1
ATOM 673 O O . SER A 1 78 ? 19.921 4.242 -24.399 1.00 73.12 78 SER A O 1
ATOM 675 N N . ASP A 1 79 ? 17.845 5.095 -24.503 1.00 79.94 79 ASP A N 1
ATOM 676 C CA . ASP A 1 79 ? 17.767 5.452 -23.088 1.00 79.94 79 ASP A CA 1
ATOM 677 C C . ASP A 1 79 ? 17.600 4.210 -22.209 1.00 79.94 79 ASP A C 1
ATOM 679 O O . ASP A 1 79 ? 18.158 4.186 -21.112 1.00 79.94 79 ASP A O 1
ATOM 683 N N . PHE A 1 80 ? 16.934 3.157 -22.706 1.00 79.06 80 PHE A N 1
ATOM 684 C CA . PHE A 1 80 ? 16.785 1.881 -21.996 1.00 79.06 80 PHE A CA 1
ATOM 685 C C . PHE A 1 80 ? 18.141 1.269 -21.668 1.00 79.06 80 PHE A C 1
ATOM 687 O O . PHE A 1 80 ? 18.455 1.052 -20.500 1.00 79.06 80 PHE A O 1
ATOM 694 N N . ASN A 1 81 ? 18.984 1.058 -22.678 1.00 79.44 81 ASN A N 1
ATOM 695 C CA . ASN A 1 81 ? 20.284 0.421 -22.477 1.00 79.44 81 ASN A CA 1
ATOM 696 C C . ASN A 1 81 ? 21.187 1.208 -21.511 1.00 79.44 81 ASN A C 1
ATOM 698 O O . ASN A 1 81 ? 21.911 0.621 -20.710 1.00 79.44 81 ASN A O 1
ATOM 702 N N . ASN A 1 82 ? 21.131 2.541 -21.568 1.00 84.94 82 ASN A N 1
ATOM 703 C CA . ASN A 1 82 ? 21.997 3.399 -20.763 1.00 84.94 82 ASN A CA 1
ATOM 704 C C . ASN A 1 82 ? 21.503 3.573 -19.320 1.00 84.94 82 ASN A C 1
ATOM 706 O O . ASN A 1 82 ? 22.322 3.746 -18.416 1.00 84.94 82 ASN A O 1
ATOM 710 N N . ASN A 1 83 ? 20.188 3.523 -19.087 1.00 88.56 83 ASN A N 1
ATOM 711 C CA . ASN A 1 83 ? 19.595 3.850 -17.789 1.00 88.56 83 ASN A CA 1
ATOM 712 C C . ASN A 1 83 ? 19.023 2.644 -17.041 1.00 88.56 83 ASN A C 1
ATOM 714 O O . ASN A 1 83 ? 18.633 2.796 -15.883 1.00 88.56 83 ASN A O 1
ATOM 718 N N . ILE A 1 84 ? 19.028 1.445 -17.631 1.00 88.12 84 ILE A N 1
ATOM 719 C CA . ILE A 1 84 ? 18.388 0.261 -17.044 1.00 88.12 84 ILE A CA 1
ATOM 720 C C . ILE A 1 84 ? 18.812 -0.022 -15.600 1.00 88.12 84 ILE A C 1
ATOM 722 O O . ILE A 1 84 ? 17.981 -0.356 -14.761 1.00 88.12 84 ILE A O 1
ATOM 726 N N . ASN A 1 85 ? 20.093 0.153 -15.268 1.00 90.00 85 ASN A N 1
ATOM 727 C CA . ASN A 1 85 ? 20.581 -0.077 -13.907 1.00 90.00 85 ASN A CA 1
ATOM 728 C C . ASN A 1 85 ? 19.971 0.920 -12.909 1.00 90.00 85 ASN A C 1
ATOM 730 O O . ASN A 1 85 ? 19.589 0.539 -11.798 1.00 90.00 85 ASN A O 1
ATOM 734 N N . ASN A 1 86 ? 19.835 2.185 -13.313 1.00 92.44 86 ASN A N 1
ATOM 735 C CA . ASN A 1 86 ? 19.199 3.216 -12.499 1.00 92.44 86 ASN A CA 1
ATOM 736 C C . ASN A 1 86 ? 17.699 2.943 -12.366 1.00 92.44 86 ASN A C 1
ATOM 738 O O . ASN A 1 86 ? 17.168 2.978 -11.259 1.00 92.44 86 ASN A O 1
ATOM 742 N N . TRP A 1 87 ? 17.026 2.600 -13.462 1.00 92.56 87 TRP A N 1
ATOM 743 C CA . TRP A 1 87 ? 15.598 2.291 -13.462 1.00 92.56 87 TRP A CA 1
ATOM 744 C C . TRP A 1 87 ? 15.272 1.046 -12.632 1.00 92.56 87 TRP A C 1
ATOM 746 O O . TRP A 1 87 ? 14.378 1.092 -11.791 1.00 92.56 87 TRP A O 1
ATOM 756 N N . ASN A 1 88 ? 16.070 -0.019 -12.729 1.00 92.50 88 ASN A N 1
ATOM 757 C CA . ASN A 1 88 ? 15.942 -1.194 -11.862 1.00 92.50 88 ASN A CA 1
ATOM 758 C C . ASN A 1 88 ? 16.162 -0.854 -10.383 1.00 92.50 88 ASN A C 1
ATOM 760 O O . ASN A 1 88 ? 15.508 -1.431 -9.512 1.00 92.50 88 ASN A O 1
ATOM 764 N N . THR A 1 89 ? 17.048 0.098 -10.082 1.00 93.88 89 THR A N 1
ATOM 765 C CA . THR A 1 89 ? 17.246 0.592 -8.712 1.00 93.88 89 THR A CA 1
ATOM 766 C C . THR A 1 89 ? 16.016 1.356 -8.219 1.00 93.88 89 THR A C 1
ATOM 768 O O . THR A 1 89 ? 15.563 1.126 -7.097 1.00 93.88 89 THR A O 1
ATOM 771 N N . LEU A 1 90 ? 15.425 2.211 -9.060 1.00 94.56 90 LEU A N 1
ATOM 772 C CA . LEU A 1 90 ? 14.188 2.926 -8.740 1.00 94.56 90 LEU A CA 1
ATOM 773 C C . LEU A 1 90 ? 13.015 1.958 -8.515 1.00 94.56 90 LEU A C 1
ATOM 775 O O . LEU A 1 90 ? 12.323 2.076 -7.504 1.00 94.56 90 LEU A O 1
ATOM 779 N N . MET A 1 91 ? 12.846 0.957 -9.385 1.00 94.81 91 MET A N 1
ATOM 780 C CA . MET A 1 91 ? 11.815 -0.079 -9.246 1.00 94.81 91 MET A CA 1
ATOM 781 C C . MET A 1 91 ? 12.023 -0.954 -8.003 1.00 94.81 91 MET A C 1
ATOM 783 O O . MET A 1 91 ? 11.058 -1.314 -7.327 1.00 94.81 91 MET A O 1
ATOM 787 N N . SER A 1 92 ? 13.277 -1.254 -7.646 1.00 94.44 92 SER A N 1
ATOM 788 C CA . SER A 1 92 ? 13.604 -1.978 -6.408 1.00 94.44 92 SER A CA 1
ATOM 789 C C . SER A 1 92 ? 13.244 -1.159 -5.169 1.00 94.44 92 SER A C 1
ATOM 791 O O . SER A 1 92 ? 12.580 -1.668 -4.270 1.00 94.44 92 SER A O 1
ATOM 793 N N . SER A 1 93 ? 13.602 0.128 -5.154 1.00 94.88 93 SER A N 1
ATOM 794 C CA . SER A 1 93 ? 13.202 1.052 -4.089 1.00 94.88 93 SER A CA 1
ATOM 795 C C . SER A 1 93 ? 11.676 1.149 -3.975 1.00 94.88 93 SER A C 1
ATOM 797 O O . SER A 1 93 ? 11.134 1.216 -2.873 1.00 94.88 93 SER A O 1
ATOM 799 N N . TYR A 1 94 ? 10.967 1.108 -5.107 1.00 95.31 94 TYR A N 1
ATOM 800 C CA . TYR A 1 94 ? 9.509 1.189 -5.129 1.00 95.31 94 TYR A CA 1
ATOM 801 C C . TYR A 1 94 ? 8.862 -0.058 -4.508 1.00 95.31 94 TYR A C 1
ATOM 803 O O . TYR A 1 94 ? 7.967 0.053 -3.668 1.00 95.31 94 TYR A O 1
ATOM 811 N N . ASN A 1 95 ? 9.394 -1.244 -4.826 1.00 95.19 95 ASN A N 1
ATOM 812 C CA . ASN A 1 95 ? 9.017 -2.501 -4.176 1.00 95.19 95 ASN A CA 1
ATOM 813 C C . ASN A 1 95 ? 9.254 -2.463 -2.656 1.00 95.19 95 ASN A C 1
ATOM 815 O O . ASN A 1 95 ? 8.397 -2.872 -1.870 1.00 95.19 95 ASN A O 1
ATOM 819 N N . ASP A 1 96 ? 10.413 -1.958 -2.229 1.00 95.06 96 ASP A N 1
ATOM 820 C CA . ASP A 1 96 ? 10.762 -1.866 -0.810 1.00 95.06 96 ASP A CA 1
ATOM 821 C C . ASP A 1 96 ? 9.826 -0.917 -0.052 1.00 95.06 96 ASP A C 1
ATOM 823 O O . ASP A 1 96 ? 9.422 -1.221 1.078 1.00 95.06 96 ASP A O 1
ATOM 827 N N . LEU A 1 97 ? 9.411 0.190 -0.677 1.00 96.12 97 LEU A N 1
ATOM 828 C CA . LEU A 1 97 ? 8.409 1.082 -0.101 1.00 96.12 97 LEU A CA 1
ATOM 829 C C . LEU A 1 97 ? 7.063 0.370 0.075 1.00 96.12 97 LEU A C 1
ATOM 831 O O . LEU A 1 97 ? 6.499 0.423 1.168 1.00 96.12 97 LEU A O 1
ATOM 835 N N . ILE A 1 98 ? 6.571 -0.348 -0.938 1.00 95.94 98 ILE A N 1
ATOM 836 C CA . ILE A 1 98 ? 5.315 -1.107 -0.824 1.00 95.94 98 ILE A CA 1
ATOM 837 C C . ILE A 1 98 ? 5.391 -2.150 0.301 1.00 95.94 98 ILE A C 1
ATOM 839 O O . ILE A 1 98 ? 4.477 -2.249 1.124 1.00 95.94 98 ILE A O 1
ATOM 843 N N . LYS A 1 99 ? 6.502 -2.886 0.422 1.00 94.88 99 LYS A N 1
ATOM 844 C CA . LYS A 1 99 ? 6.719 -3.827 1.539 1.00 94.88 99 LYS A CA 1
ATOM 845 C C . LYS A 1 99 ? 6.693 -3.143 2.895 1.00 94.88 99 LYS A C 1
ATOM 847 O O . LYS A 1 99 ? 6.176 -3.705 3.865 1.00 94.88 99 LYS A O 1
ATOM 852 N N . LYS A 1 100 ? 7.290 -1.958 2.992 1.00 95.06 100 LYS A N 1
ATOM 853 C CA . LYS A 1 100 ? 7.275 -1.166 4.218 1.00 95.06 100 LYS A CA 1
ATOM 854 C C . LYS A 1 100 ? 5.850 -0.734 4.556 1.00 95.06 100 LYS A C 1
ATOM 856 O O . LYS A 1 100 ? 5.428 -0.935 5.690 1.00 95.06 100 LYS A O 1
ATOM 861 N N . ILE A 1 101 ? 5.093 -0.239 3.577 1.00 95.56 101 ILE A N 1
ATOM 862 C CA . ILE A 1 101 ? 3.686 0.154 3.737 1.00 95.56 101 ILE A CA 1
ATOM 863 C C . ILE A 1 101 ? 2.848 -1.007 4.262 1.00 95.56 101 ILE A C 1
ATOM 865 O O . ILE A 1 101 ? 2.138 -0.839 5.254 1.00 95.56 101 ILE A O 1
ATOM 869 N N . ASP A 1 102 ? 2.954 -2.188 3.653 1.00 93.19 102 ASP A N 1
ATOM 870 C CA . ASP A 1 102 ? 2.186 -3.360 4.080 1.00 93.19 102 ASP A CA 1
ATOM 871 C C . ASP A 1 102 ? 2.529 -3.786 5.517 1.00 93.19 102 ASP A C 1
ATOM 873 O O . ASP A 1 102 ? 1.641 -4.043 6.337 1.00 93.19 102 ASP A O 1
ATOM 877 N N . ASN A 1 103 ? 3.820 -3.777 5.864 1.00 94.88 103 ASN A N 1
ATOM 878 C CA . ASN A 1 103 ? 4.282 -4.125 7.205 1.00 94.88 103 ASN A CA 1
ATOM 879 C C . ASN A 1 103 ? 3.818 -3.134 8.278 1.00 94.88 103 ASN A C 1
ATOM 881 O O . ASN A 1 103 ? 3.338 -3.559 9.331 1.00 94.88 103 ASN A O 1
ATOM 885 N N . GLU A 1 104 ? 3.942 -1.836 8.015 1.00 94.44 104 GLU A N 1
ATOM 886 C CA . GLU A 1 104 ? 3.547 -0.770 8.942 1.00 94.44 104 GLU A CA 1
ATOM 887 C C . GLU A 1 104 ? 2.018 -0.655 9.063 1.00 94.44 104 GLU A C 1
ATOM 889 O O . GLU A 1 104 ? 1.494 -0.203 10.080 1.00 94.44 104 GLU A O 1
ATOM 894 N N . SER A 1 105 ? 1.278 -1.144 8.066 1.00 95.25 105 SER A N 1
ATOM 895 C CA . SER A 1 105 ? -0.186 -1.111 8.042 1.00 95.25 105 SER A CA 1
ATOM 896 C C . SER A 1 105 ? -0.853 -2.278 8.775 1.00 95.25 105 SER A C 1
ATOM 898 O O . SER A 1 105 ? -2.079 -2.295 8.874 1.00 95.25 105 SER A O 1
ATOM 900 N N . LYS A 1 106 ? -0.106 -3.247 9.330 1.00 95.25 106 LYS A N 1
ATOM 901 C CA . LYS A 1 106 ? -0.664 -4.466 9.962 1.00 95.25 106 LYS A CA 1
ATOM 902 C C . LYS A 1 106 ? -1.789 -4.190 10.960 1.00 95.25 106 LYS A C 1
ATOM 904 O O . LYS A 1 106 ? -2.835 -4.834 10.891 1.00 95.25 106 LYS A O 1
ATOM 909 N N . TYR A 1 107 ? -1.605 -3.211 11.850 1.00 94.38 107 TYR A N 1
ATOM 910 C CA . TYR A 1 107 ? -2.621 -2.858 12.845 1.00 94.38 107 TYR A CA 1
ATOM 911 C C . TYR A 1 107 ? -3.908 -2.334 12.195 1.00 94.38 107 TYR A C 1
ATOM 913 O O . TYR A 1 107 ? -5.010 -2.701 12.612 1.00 94.38 107 TYR A O 1
ATOM 921 N N . LEU A 1 108 ? -3.779 -1.498 11.161 1.00 95.12 108 LEU A N 1
ATOM 922 C CA . LEU A 1 108 ? -4.922 -0.997 10.402 1.00 95.12 108 LEU A CA 1
ATOM 923 C C . LEU A 1 108 ? -5.578 -2.114 9.593 1.00 95.12 108 LEU A C 1
ATOM 925 O O . LEU A 1 108 ? -6.795 -2.213 9.630 1.00 95.12 108 LEU A O 1
ATOM 929 N N . LYS A 1 109 ? -4.827 -3.017 8.950 1.00 94.19 109 LYS A N 1
ATOM 930 C CA . LYS A 1 109 ? -5.404 -4.170 8.231 1.00 94.19 109 LYS A CA 1
ATOM 931 C C . LYS A 1 109 ? -6.252 -5.037 9.164 1.00 94.19 109 LYS A C 1
ATOM 933 O O . LYS A 1 109 ? -7.409 -5.328 8.867 1.00 94.19 109 LYS A O 1
ATOM 938 N N . GLU A 1 110 ? -5.722 -5.379 10.336 1.00 92.94 110 GLU A N 1
ATOM 939 C CA . GLU A 1 110 ? -6.440 -6.185 11.329 1.00 92.94 110 GLU A CA 1
ATOM 940 C C . GLU A 1 110 ? -7.732 -5.507 11.810 1.00 92.94 110 GLU A C 1
ATOM 942 O O . GLU A 1 110 ? -8.752 -6.167 12.013 1.00 92.94 110 GLU A O 1
ATOM 947 N N . ASN A 1 111 ? -7.707 -4.185 11.985 1.00 91.31 111 ASN A N 1
ATOM 948 C CA . ASN A 1 111 ? -8.815 -3.469 12.606 1.00 91.31 111 ASN A CA 1
ATOM 949 C C . ASN A 1 111 ? -9.793 -2.832 11.617 1.00 91.31 111 ASN A C 1
ATOM 951 O O . ASN A 1 111 ? -10.941 -2.657 12.004 1.00 91.31 111 ASN A O 1
ATOM 955 N N . CYS A 1 112 ? -9.375 -2.507 10.395 1.00 91.69 112 CYS A N 1
ATOM 956 C CA . CYS A 1 112 ? -10.176 -1.832 9.372 1.00 91.69 112 CYS A CA 1
ATOM 957 C C . CYS A 1 112 ? -10.651 -2.771 8.253 1.00 91.69 112 CYS A C 1
ATOM 959 O O . CYS A 1 112 ? -11.755 -2.569 7.766 1.00 91.69 112 CYS A O 1
ATOM 961 N N . ILE A 1 113 ? -9.859 -3.781 7.861 1.00 87.69 113 ILE A N 1
ATOM 962 C CA . ILE A 1 113 ? -10.232 -4.738 6.797 1.00 87.69 113 ILE A CA 1
ATOM 963 C C . ILE A 1 113 ? -10.919 -5.955 7.419 1.00 87.69 113 ILE A C 1
ATOM 965 O O . ILE A 1 113 ? -12.044 -6.308 7.079 1.00 87.69 113 ILE A O 1
ATOM 969 N N . ASN A 1 114 ? -10.268 -6.569 8.409 1.00 81.50 114 ASN A N 1
ATOM 970 C CA . ASN A 1 114 ? -10.718 -7.845 8.971 1.00 81.50 114 ASN A CA 1
ATOM 971 C C . ASN A 1 114 ? -11.795 -7.698 10.064 1.00 81.50 114 ASN A C 1
ATOM 973 O O . ASN A 1 114 ? -12.208 -8.691 10.667 1.00 81.50 114 ASN A O 1
ATOM 977 N N . SER A 1 115 ? -12.247 -6.476 10.367 1.00 76.25 115 SER A N 1
ATOM 978 C CA . SER A 1 115 ? -13.176 -6.205 11.466 1.00 76.25 115 SER A CA 1
ATOM 979 C C . SER A 1 115 ? -14.284 -5.239 11.058 1.00 76.25 115 SER A C 1
ATOM 981 O O . SER A 1 115 ? -14.041 -4.209 10.437 1.00 76.25 115 SER A O 1
ATOM 983 N N . LYS A 1 116 ? -15.520 -5.536 11.477 1.00 69.06 116 LYS A N 1
ATOM 984 C CA . LYS A 1 116 ? -16.647 -4.613 11.315 1.00 69.06 116 LYS A CA 1
ATOM 985 C C . LYS A 1 116 ? -16.527 -3.473 12.325 1.00 69.06 116 LYS A C 1
ATOM 987 O O . LYS A 1 116 ? -16.661 -3.685 13.531 1.00 69.06 116 LYS A O 1
ATOM 992 N N . ILE A 1 117 ? -16.298 -2.261 11.828 1.00 71.00 117 ILE A N 1
ATOM 993 C CA . ILE A 1 117 ? -16.264 -1.036 12.630 1.00 71.00 117 ILE A CA 1
ATOM 994 C C . ILE A 1 117 ? -17.573 -0.266 12.452 1.00 71.00 117 ILE A C 1
ATOM 996 O O . ILE A 1 117 ? -17.946 0.090 11.340 1.00 71.00 117 ILE A O 1
ATOM 1000 N N . TYR A 1 118 ? -18.219 0.075 13.569 1.00 67.56 118 TYR A N 1
ATOM 1001 C CA . TYR A 1 118 ? -19.472 0.844 13.594 1.00 67.56 118 TYR A CA 1
ATOM 1002 C C . TYR A 1 118 ? -19.336 2.225 14.260 1.00 67.56 118 TYR A C 1
ATOM 1004 O O . TYR A 1 118 ? -20.339 2.852 14.591 1.00 67.56 118 TYR A O 1
ATOM 1012 N N . HIS A 1 119 ? -18.111 2.701 14.508 1.00 81.25 119 HIS A N 1
ATOM 1013 C CA . HIS A 1 119 ? -17.894 3.958 15.224 1.00 81.25 119 HIS A CA 1
ATOM 1014 C C . HIS A 1 119 ? -17.641 5.122 14.258 1.00 81.25 119 HIS A C 1
ATOM 1016 O O . HIS A 1 119 ? -16.647 5.127 13.532 1.00 81.25 119 HIS A O 1
ATOM 1022 N N . ILE A 1 120 ? -18.510 6.137 14.314 1.00 82.44 120 ILE A N 1
ATOM 1023 C CA . ILE A 1 120 ? -18.583 7.251 13.351 1.00 82.44 120 ILE A CA 1
ATOM 1024 C C . ILE A 1 120 ? -17.255 7.990 13.126 1.00 82.44 120 ILE A C 1
ATOM 1026 O O . ILE A 1 120 ? -16.983 8.442 12.021 1.00 82.44 120 ILE A O 1
ATOM 1030 N N . GLU A 1 121 ? -16.405 8.078 14.149 1.00 82.88 121 GLU A N 1
ATOM 1031 C CA . GLU A 1 121 ? -15.114 8.780 14.068 1.00 82.88 121 GLU A CA 1
ATOM 1032 C C . GLU A 1 121 ? -14.042 8.034 13.259 1.00 82.88 121 GLU A C 1
ATOM 1034 O O . GLU A 1 121 ? -13.173 8.665 12.659 1.00 82.88 121 GLU A O 1
ATOM 1039 N N . ILE A 1 122 ? -14.072 6.697 13.260 1.00 89.88 122 ILE A N 1
ATOM 1040 C CA . ILE A 1 122 ? -13.021 5.866 12.648 1.00 89.88 122 ILE A CA 1
ATOM 1041 C C . ILE A 1 122 ? -13.482 5.182 11.367 1.00 89.88 122 ILE A C 1
ATOM 1043 O O . ILE A 1 122 ? -12.636 4.841 10.547 1.00 89.88 122 ILE A O 1
ATOM 1047 N N . THR A 1 123 ? -14.791 5.029 11.151 1.00 90.31 123 THR A N 1
ATOM 1048 C CA . THR A 1 123 ? -15.330 4.443 9.917 1.00 90.31 123 THR A CA 1
ATOM 1049 C C . THR A 1 123 ? -14.806 5.147 8.653 1.00 90.31 123 THR A C 1
ATOM 1051 O O . THR A 1 123 ? -14.280 4.441 7.795 1.00 90.31 123 THR A O 1
ATOM 1054 N N . PRO A 1 124 ? -14.821 6.495 8.532 1.00 91.81 124 PRO A N 1
ATOM 1055 C CA . PRO A 1 124 ? -14.303 7.162 7.333 1.00 91.81 124 PRO A CA 1
ATOM 1056 C C . PRO A 1 124 ? -12.800 6.943 7.122 1.00 91.81 124 PRO A C 1
ATOM 1058 O O . PRO A 1 124 ? -12.351 6.754 5.997 1.00 91.81 124 PRO A O 1
ATOM 1061 N N . LYS A 1 125 ? -12.017 6.928 8.208 1.00 93.44 125 LYS A N 1
ATOM 1062 C CA . LYS A 1 125 ? -10.565 6.699 8.144 1.00 93.44 125 LYS A CA 1
ATOM 1063 C C . LYS A 1 125 ? -10.236 5.277 7.729 1.00 93.44 125 LYS A C 1
ATOM 1065 O O . LYS A 1 125 ? -9.349 5.081 6.913 1.00 93.44 125 LYS A O 1
ATOM 1070 N N . CYS A 1 126 ? -10.950 4.296 8.273 1.00 93.69 126 CYS A N 1
ATOM 1071 C CA . CYS A 1 126 ? -10.770 2.911 7.874 1.00 93.69 126 CYS A CA 1
ATOM 1072 C C . CYS A 1 126 ? -11.167 2.694 6.414 1.00 93.69 126 CYS A C 1
ATOM 1074 O O . CYS A 1 126 ? -10.385 2.080 5.708 1.00 93.69 126 CYS A O 1
ATOM 1076 N N . SER A 1 127 ? -12.290 3.251 5.945 1.00 92.19 127 SER A N 1
ATOM 1077 C CA . SER A 1 127 ? -12.661 3.193 4.519 1.00 92.19 127 SER A CA 1
ATOM 1078 C C . SER A 1 127 ? -11.550 3.769 3.643 1.00 92.19 127 SER A C 1
ATOM 1080 O O . SER A 1 127 ? -10.996 3.066 2.812 1.00 92.19 127 SER A O 1
ATOM 1082 N N . SER A 1 128 ? -11.130 5.005 3.932 1.00 94.44 128 SER A N 1
ATOM 1083 C CA . SER A 1 128 ? -10.047 5.673 3.206 1.00 94.44 128 SER A CA 1
ATOM 1084 C C . SER A 1 128 ? -8.737 4.880 3.243 1.00 94.44 128 SER A C 1
ATOM 1086 O O . SER A 1 128 ? -8.023 4.815 2.249 1.00 94.44 128 SER A O 1
ATOM 1088 N N . PHE A 1 129 ? -8.399 4.262 4.376 1.00 95.94 129 PHE A N 1
ATOM 1089 C CA . PHE A 1 129 ? -7.230 3.392 4.480 1.00 95.94 129 PHE A CA 1
ATOM 1090 C C . PHE A 1 129 ? -7.329 2.184 3.544 1.00 95.94 129 PHE A C 1
ATOM 1092 O O . PHE A 1 129 ? -6.357 1.896 2.851 1.00 95.94 129 PHE A O 1
ATOM 1099 N N . VAL A 1 130 ? -8.474 1.493 3.527 1.00 94.44 130 VAL A N 1
ATOM 1100 C CA . VAL A 1 130 ? -8.678 0.318 2.670 1.00 94.44 130 VAL A CA 1
ATOM 1101 C C . VAL A 1 130 ? -8.548 0.708 1.201 1.00 94.44 130 VAL A C 1
ATOM 1103 O O . VAL A 1 130 ? -7.716 0.127 0.507 1.00 94.44 130 VAL A O 1
ATOM 1106 N N . ASP A 1 131 ? -9.272 1.745 0.778 1.00 94.19 131 ASP A N 1
ATOM 1107 C CA . ASP A 1 131 ? -9.294 2.200 -0.614 1.00 94.19 131 ASP A CA 1
ATOM 1108 C C . ASP A 1 131 ? -7.894 2.634 -1.086 1.00 94.19 131 ASP A C 1
ATOM 1110 O O . ASP A 1 131 ? -7.432 2.247 -2.157 1.00 94.19 131 ASP A O 1
ATOM 1114 N N . ASN A 1 132 ? -7.167 3.400 -0.263 1.00 96.50 132 ASN A N 1
ATOM 1115 C CA . ASN A 1 132 ? -5.825 3.860 -0.625 1.00 96.50 132 ASN A CA 1
ATOM 1116 C C . ASN A 1 132 ? -4.787 2.732 -0.603 1.00 96.50 132 ASN A C 1
ATOM 1118 O O . ASN A 1 132 ? -3.894 2.726 -1.445 1.00 96.50 132 ASN A O 1
ATOM 1122 N N . LEU A 1 133 ? -4.857 1.790 0.346 1.00 96.31 133 LEU A N 1
ATOM 1123 C CA . LEU A 1 133 ? -3.919 0.664 0.382 1.00 96.31 133 LEU A CA 1
ATOM 1124 C C . LEU A 1 133 ? -4.100 -0.234 -0.844 1.00 96.31 133 LEU A C 1
ATOM 1126 O O . LEU A 1 133 ? -3.110 -0.655 -1.442 1.00 96.31 133 LEU A O 1
ATOM 1130 N N . GLU A 1 134 ? -5.351 -0.501 -1.214 1.00 95.00 134 GLU A N 1
ATOM 1131 C CA . GLU A 1 134 ? -5.691 -1.227 -2.432 1.00 95.00 134 GLU A CA 1
ATOM 1132 C C . GLU A 1 134 ? -5.137 -0.520 -3.668 1.00 95.00 134 GLU A C 1
ATOM 1134 O O . GLU A 1 134 ? -4.365 -1.112 -4.424 1.00 95.00 134 GLU A O 1
ATOM 1139 N N . MET A 1 135 ? -5.451 0.771 -3.809 1.00 95.38 135 MET A N 1
ATOM 1140 C CA . MET A 1 135 ? -4.993 1.589 -4.925 1.00 95.38 135 MET A CA 1
ATOM 1141 C C . MET A 1 135 ? -3.469 1.584 -5.050 1.00 95.38 135 MET A C 1
ATOM 1143 O O . MET A 1 135 ? -2.955 1.372 -6.142 1.00 95.38 135 MET A O 1
ATOM 1147 N N . MET A 1 136 ? -2.729 1.767 -3.952 1.00 96.06 136 MET A N 1
ATOM 1148 C CA . MET A 1 136 ? -1.262 1.771 -3.989 1.00 96.06 136 MET A CA 1
ATOM 1149 C C . MET A 1 136 ? -0.679 0.437 -4.464 1.00 96.06 136 MET A C 1
ATOM 1151 O O . MET A 1 136 ? 0.232 0.429 -5.291 1.00 96.06 136 MET A O 1
ATOM 1155 N N . ILE A 1 137 ? -1.189 -0.690 -3.954 1.00 95.88 137 ILE A N 1
ATOM 1156 C CA . ILE A 1 137 ? -0.695 -2.020 -4.335 1.00 95.88 137 ILE A CA 1
ATOM 1157 C C . ILE A 1 137 ? -1.017 -2.309 -5.802 1.00 95.88 137 ILE A C 1
ATOM 1159 O O . ILE A 1 137 ? -0.151 -2.778 -6.538 1.00 95.88 137 ILE A O 1
ATOM 1163 N N . ASN A 1 138 ? -2.234 -2.007 -6.243 1.00 96.06 138 ASN A N 1
ATOM 1164 C CA . ASN A 1 138 ? -2.657 -2.262 -7.614 1.00 96.06 138 ASN A CA 1
ATOM 1165 C C . ASN A 1 138 ? -1.954 -1.346 -8.621 1.00 96.06 138 ASN A C 1
ATOM 1167 O O . ASN A 1 138 ? -1.502 -1.842 -9.648 1.00 96.06 138 ASN A O 1
ATOM 1171 N N . LEU A 1 139 ? -1.775 -0.057 -8.310 1.00 95.88 139 LEU A N 1
ATOM 1172 C CA . LEU A 1 139 ? -0.983 0.854 -9.144 1.00 95.88 139 LEU A CA 1
ATOM 1173 C C . LEU A 1 139 ? 0.460 0.367 -9.265 1.00 95.88 139 LEU A C 1
ATOM 1175 O O . LEU A 1 139 ? 0.986 0.314 -10.367 1.00 95.88 139 LEU A O 1
ATOM 1179 N N . TYR A 1 140 ? 1.075 -0.068 -8.161 1.00 96.06 140 TYR A N 1
ATOM 1180 C CA . TYR A 1 140 ? 2.416 -0.649 -8.197 1.00 96.06 140 TYR A CA 1
ATOM 1181 C C . TYR A 1 140 ? 2.497 -1.874 -9.123 1.00 96.06 140 TYR A C 1
ATOM 1183 O O . TYR A 1 140 ? 3.442 -1.999 -9.901 1.00 96.06 140 TYR A O 1
ATOM 1191 N N . ILE A 1 141 ? 1.505 -2.770 -9.070 1.00 95.62 141 ILE A N 1
ATOM 1192 C CA . ILE A 1 141 ? 1.431 -3.934 -9.966 1.00 95.62 141 ILE A CA 1
ATOM 1193 C C . ILE A 1 141 ? 1.325 -3.483 -11.427 1.00 95.62 141 ILE A C 1
ATOM 1195 O O . ILE A 1 141 ? 2.070 -3.987 -12.268 1.00 95.62 141 ILE A O 1
ATOM 1199 N N . SER A 1 142 ? 0.435 -2.533 -11.725 1.00 94.50 142 SER A N 1
ATOM 1200 C CA . SER A 1 142 ? 0.268 -1.971 -13.071 1.00 94.50 142 SER A CA 1
ATOM 1201 C C . SER A 1 142 ? 1.568 -1.334 -13.571 1.00 94.50 142 SER A C 1
ATOM 1203 O O . SER A 1 142 ? 2.032 -1.666 -14.658 1.00 94.50 142 SER A O 1
ATOM 1205 N N . ASP A 1 143 ? 2.224 -0.517 -12.748 1.00 94.69 143 ASP A N 1
ATOM 1206 C CA . ASP A 1 143 ? 3.475 0.159 -13.095 1.00 94.69 143 ASP A CA 1
ATOM 1207 C C . ASP A 1 143 ? 4.613 -0.858 -13.351 1.00 94.69 143 ASP A C 1
ATOM 1209 O O . ASP A 1 143 ? 5.378 -0.715 -14.305 1.00 94.69 143 ASP A O 1
ATOM 1213 N N . VAL A 1 144 ? 4.714 -1.939 -12.563 1.00 95.12 144 VAL A N 1
ATOM 1214 C CA . VAL A 1 144 ? 5.671 -3.036 -12.822 1.00 95.12 144 VAL A CA 1
ATOM 1215 C C . VAL A 1 144 ? 5.375 -3.742 -14.147 1.00 95.12 144 VAL A C 1
ATOM 1217 O O . VAL A 1 144 ? 6.307 -4.085 -14.879 1.00 95.12 144 VAL A O 1
ATOM 1220 N N . ASN A 1 145 ? 4.098 -3.965 -14.465 1.00 93.31 145 ASN A N 1
ATOM 1221 C CA . ASN A 1 145 ? 3.700 -4.591 -15.724 1.00 93.31 145 ASN A CA 1
ATOM 1222 C C . ASN A 1 145 ? 4.082 -3.713 -16.919 1.00 93.31 145 ASN A C 1
ATOM 1224 O O . ASN A 1 145 ? 4.723 -4.217 -17.838 1.00 93.31 145 ASN A O 1
ATOM 1228 N N . VAL A 1 146 ? 3.784 -2.412 -16.864 1.00 92.69 146 VAL A N 1
ATOM 1229 C CA . VAL A 1 146 ? 4.158 -1.436 -17.903 1.00 92.69 146 VAL A CA 1
ATOM 1230 C C . VAL A 1 146 ? 5.675 -1.370 -18.071 1.00 92.69 146 VAL A C 1
ATOM 1232 O O . VAL A 1 146 ? 6.184 -1.412 -19.189 1.00 92.69 146 VAL A O 1
ATOM 1235 N N . TYR A 1 147 ? 6.430 -1.338 -16.971 1.00 93.06 147 TYR A N 1
ATOM 1236 C CA . TYR A 1 147 ? 7.891 -1.342 -17.034 1.00 93.06 147 TYR A CA 1
ATOM 1237 C C . TYR A 1 147 ? 8.441 -2.578 -17.762 1.00 93.06 147 TYR A C 1
ATOM 1239 O O . TYR A 1 147 ? 9.289 -2.459 -18.647 1.00 93.06 147 TYR A O 1
ATOM 1247 N N . ASN A 1 148 ? 7.920 -3.763 -17.439 1.00 93.25 148 ASN A N 1
ATOM 1248 C CA . ASN A 1 148 ? 8.317 -5.007 -18.095 1.00 93.25 148 ASN A CA 1
ATOM 1249 C C . ASN A 1 148 ? 7.842 -5.087 -19.553 1.00 93.25 148 ASN A C 1
ATOM 1251 O O . ASN A 1 148 ? 8.548 -5.632 -20.399 1.00 93.25 148 ASN A O 1
ATOM 1255 N N . GLU A 1 149 ? 6.675 -4.533 -19.880 1.00 92.38 149 GLU A N 1
ATOM 1256 C CA . GLU A 1 149 ? 6.206 -4.410 -21.262 1.00 92.38 149 GLU A CA 1
ATOM 1257 C C . GLU A 1 149 ? 7.141 -3.525 -22.096 1.00 92.38 149 GLU A C 1
ATOM 1259 O O . GLU A 1 149 ? 7.508 -3.890 -23.218 1.00 92.38 149 GLU A O 1
ATOM 1264 N N . ASN A 1 150 ? 7.621 -2.421 -21.524 1.00 90.88 150 ASN A N 1
ATOM 1265 C CA . ASN A 1 150 ? 8.590 -1.557 -22.186 1.00 90.88 150 ASN A CA 1
ATOM 1266 C C . ASN A 1 150 ? 9.942 -2.259 -22.398 1.00 90.88 150 ASN A C 1
ATOM 1268 O O . ASN A 1 150 ? 10.518 -2.147 -23.481 1.00 90.88 150 ASN A O 1
ATOM 1272 N N . ILE A 1 151 ? 10.424 -3.041 -21.421 1.00 92.00 151 ILE A N 1
ATOM 1273 C CA . ILE A 1 151 ? 11.627 -3.879 -21.588 1.00 92.00 151 ILE A CA 1
ATOM 1274 C C . ILE A 1 151 ? 11.425 -4.892 -22.720 1.00 92.00 151 ILE A C 1
ATOM 1276 O O . ILE A 1 151 ? 12.294 -5.033 -23.581 1.00 92.00 151 ILE A O 1
ATOM 1280 N N . ASN A 1 152 ? 10.276 -5.572 -22.766 1.00 93.06 152 ASN A N 1
ATOM 1281 C CA . ASN A 1 152 ? 9.968 -6.522 -23.836 1.00 93.06 152 ASN A CA 1
ATOM 1282 C C . ASN A 1 152 ? 9.943 -5.838 -25.212 1.00 93.06 152 ASN A C 1
ATOM 1284 O O . ASN A 1 152 ? 10.471 -6.388 -26.178 1.00 93.06 152 ASN A O 1
ATOM 1288 N N . THR A 1 153 ? 9.377 -4.632 -25.295 1.00 91.38 153 THR A N 1
ATOM 1289 C CA . THR A 1 153 ? 9.337 -3.828 -26.525 1.00 91.38 153 THR A CA 1
ATOM 1290 C C . THR A 1 153 ? 10.741 -3.428 -26.978 1.00 91.38 153 THR A C 1
ATOM 1292 O O . THR A 1 153 ? 11.086 -3.600 -28.146 1.00 91.38 153 THR A O 1
ATOM 1295 N N . TYR A 1 154 ? 11.586 -2.96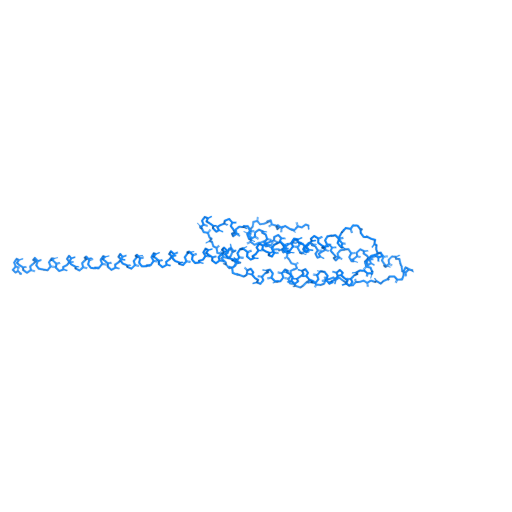3 -26.055 1.00 91.00 154 TYR A N 1
ATOM 1296 C CA . TYR A 1 154 ? 12.996 -2.684 -26.329 1.00 91.00 154 TYR A CA 1
ATOM 1297 C C . TYR A 1 154 ? 13.738 -3.944 -26.807 1.00 91.00 154 TYR A C 1
ATOM 1299 O O . TYR A 1 154 ? 14.435 -3.906 -27.818 1.00 91.00 154 TYR A O 1
ATOM 1307 N N . ASN A 1 155 ? 13.549 -5.082 -26.136 1.00 92.75 155 ASN A N 1
ATOM 1308 C CA . ASN A 1 155 ? 14.194 -6.340 -26.509 1.00 92.75 155 ASN A CA 1
ATOM 1309 C C . ASN A 1 155 ? 13.787 -6.807 -27.910 1.00 92.75 155 ASN A C 1
ATOM 1311 O O . ASN A 1 155 ? 14.639 -7.277 -28.661 1.00 92.75 155 ASN A O 1
ATOM 1315 N N . ALA A 1 156 ? 12.508 -6.669 -28.274 1.00 93.19 156 ALA A N 1
ATOM 1316 C CA . ALA A 1 156 ? 12.039 -6.966 -29.624 1.00 93.19 156 ALA A CA 1
ATOM 1317 C C . ALA A 1 156 ? 12.755 -6.088 -30.662 1.00 93.19 156 ALA A C 1
ATOM 1319 O O . ALA A 1 156 ? 13.290 -6.612 -31.637 1.00 93.19 156 ALA A O 1
ATOM 1320 N N . TRP A 1 157 ? 12.869 -4.781 -30.399 1.00 91.62 157 TRP A N 1
ATOM 1321 C CA . TRP A 1 157 ? 13.596 -3.852 -31.266 1.00 91.62 157 TRP A CA 1
ATOM 1322 C C . TRP A 1 157 ? 15.084 -4.216 -31.416 1.00 91.62 157 TRP A C 1
ATOM 1324 O O . TRP A 1 157 ? 15.597 -4.211 -32.534 1.00 91.62 157 TRP A O 1
ATOM 1334 N N . VAL A 1 158 ? 15.771 -4.600 -30.332 1.00 91.69 158 VAL A N 1
ATOM 1335 C CA . VAL A 1 158 ? 17.178 -5.053 -30.382 1.00 91.69 158 VAL A CA 1
ATOM 1336 C C . VAL A 1 158 ? 17.337 -6.289 -31.269 1.00 91.69 158 VAL A C 1
ATOM 1338 O O . VAL A 1 158 ? 18.271 -6.370 -32.065 1.00 91.69 158 VAL A O 1
ATOM 1341 N N . LEU A 1 159 ? 16.422 -7.255 -31.154 1.00 92.56 159 LEU A N 1
ATOM 1342 C CA . LEU A 1 159 ? 16.456 -8.481 -31.955 1.00 92.56 159 LEU A CA 1
ATOM 1343 C C . LEU A 1 159 ? 16.167 -8.221 -33.441 1.00 92.56 159 LEU A C 1
ATOM 1345 O O . LEU A 1 159 ? 16.714 -8.917 -34.296 1.00 92.56 159 LEU A O 1
ATOM 1349 N N . GLU A 1 160 ? 15.339 -7.223 -33.751 1.00 93.38 160 GLU A N 1
ATOM 1350 C CA . GLU A 1 160 ? 15.067 -6.772 -35.120 1.00 93.38 160 GLU A CA 1
ATOM 1351 C C . GLU A 1 160 ? 16.218 -5.942 -35.720 1.00 93.38 160 GLU A C 1
ATOM 1353 O O . GLU A 1 160 ? 16.343 -5.876 -36.943 1.00 93.38 160 GLU A O 1
ATOM 1358 N N . ASN A 1 161 ? 17.085 -5.356 -34.883 1.00 88.81 161 ASN A N 1
ATOM 1359 C CA . ASN A 1 161 ? 18.172 -4.457 -35.290 1.00 88.81 161 ASN A CA 1
ATOM 1360 C C . ASN A 1 161 ? 19.546 -4.904 -34.738 1.00 88.81 161 ASN A C 1
ATOM 1362 O O . ASN A 1 161 ? 20.200 -4.162 -33.999 1.00 88.81 161 ASN A O 1
ATOM 1366 N N . PRO A 1 162 ? 20.043 -6.099 -35.114 1.00 84.06 162 PRO A N 1
ATOM 1367 C CA . PRO A 1 162 ? 21.245 -6.691 -34.517 1.00 84.06 162 PRO A CA 1
ATOM 1368 C C . PRO A 1 162 ? 22.546 -5.912 -34.789 1.00 84.06 162 PRO A C 1
ATOM 1370 O O . PRO A 1 162 ? 23.560 -6.169 -34.141 1.00 84.06 162 PRO A O 1
ATOM 1373 N N . GLU A 1 163 ? 22.550 -4.974 -35.739 1.00 85.62 163 GLU A N 1
ATOM 1374 C CA . GLU A 1 163 ? 23.731 -4.174 -36.092 1.00 85.62 163 GLU A CA 1
ATOM 1375 C C . GLU A 1 163 ? 24.009 -3.024 -35.101 1.00 85.62 163 GLU A C 1
ATOM 1377 O O . GLU A 1 163 ? 25.133 -2.528 -35.035 1.00 85.62 163 GLU A O 1
ATOM 1382 N N . GLU A 1 164 ? 23.031 -2.631 -34.277 1.00 78.62 164 GLU A N 1
ATOM 1383 C CA . GLU A 1 164 ? 23.122 -1.453 -33.396 1.00 78.62 164 GLU A CA 1
ATOM 1384 C C . GLU A 1 164 ? 23.915 -1.691 -32.088 1.00 78.62 164 GLU A C 1
ATOM 1386 O O . GLU A 1 164 ? 24.056 -0.792 -31.263 1.00 78.62 164 GLU A O 1
ATOM 1391 N N . SER A 1 165 ? 24.508 -2.878 -31.894 1.00 78.69 165 SER A N 1
ATOM 1392 C CA . SER A 1 165 ? 25.353 -3.227 -30.727 1.00 78.69 165 SER A CA 1
ATOM 1393 C C . SER A 1 165 ? 24.670 -3.115 -29.348 1.00 78.69 165 SER A C 1
ATOM 1395 O O . SER A 1 165 ? 25.349 -3.063 -28.319 1.00 78.69 165 SER A O 1
ATOM 1397 N N . TYR A 1 166 ? 23.336 -3.110 -29.307 1.00 85.50 166 TYR A N 1
ATOM 1398 C CA . TYR A 1 166 ? 22.547 -3.160 -28.076 1.00 85.50 166 TYR A CA 1
ATOM 1399 C C . TYR A 1 166 ? 22.344 -4.599 -27.585 1.00 85.50 166 TYR A C 1
ATOM 1401 O O . TYR A 1 166 ? 22.336 -5.544 -28.371 1.00 85.50 166 TYR A O 1
ATOM 1409 N N . ASN A 1 167 ? 22.167 -4.765 -26.271 1.00 86.75 167 ASN A N 1
ATOM 1410 C CA . ASN A 1 167 ? 21.907 -6.066 -25.655 1.00 86.75 167 ASN A CA 1
ATOM 1411 C C . ASN A 1 167 ? 20.462 -6.162 -25.172 1.00 86.75 167 ASN A C 1
ATOM 1413 O O . ASN A 1 167 ? 19.889 -5.170 -24.719 1.00 86.75 167 ASN A O 1
ATOM 1417 N N . VAL A 1 168 ? 19.913 -7.377 -25.218 1.00 90.12 168 VAL A N 1
ATOM 1418 C CA . VAL A 1 168 ? 18.657 -7.704 -24.538 1.00 90.12 168 VAL A CA 1
ATOM 1419 C C . VAL A 1 168 ? 18.824 -7.604 -23.022 1.00 90.12 168 VAL A C 1
ATOM 1421 O O . VAL A 1 168 ? 19.909 -7.826 -22.481 1.00 90.12 168 VAL A O 1
ATOM 1424 N N . ILE A 1 169 ? 17.734 -7.272 -22.347 1.00 89.75 169 ILE A N 1
ATOM 1425 C CA . ILE A 1 169 ? 17.676 -6.987 -20.918 1.00 89.75 169 ILE A CA 1
ATOM 1426 C C . ILE A 1 169 ? 16.638 -7.901 -20.262 1.00 89.75 169 ILE A C 1
ATOM 1428 O O . ILE A 1 169 ? 15.574 -8.153 -20.826 1.00 89.75 169 ILE A O 1
ATOM 1432 N N . ASP A 1 170 ? 16.923 -8.373 -19.050 1.00 90.19 170 ASP A N 1
ATOM 1433 C CA . ASP A 1 170 ? 15.969 -9.163 -18.273 1.00 90.19 170 ASP A CA 1
ATOM 1434 C C . ASP A 1 170 ? 14.858 -8.297 -17.663 1.00 90.19 170 ASP A C 1
ATOM 1436 O O . ASP A 1 170 ? 15.092 -7.185 -17.183 1.00 90.19 170 ASP A O 1
ATOM 1440 N N . ASN A 1 171 ? 13.647 -8.853 -17.608 1.00 91.06 171 ASN A N 1
ATOM 1441 C CA . ASN A 1 171 ? 12.516 -8.219 -16.935 1.00 91.06 171 ASN A CA 1
ATOM 1442 C C . ASN A 1 171 ? 12.757 -8.071 -15.428 1.00 91.06 171 ASN A C 1
ATOM 1444 O O . ASN A 1 171 ? 13.382 -8.912 -14.775 1.00 91.06 171 ASN A O 1
ATOM 1448 N N . PHE A 1 172 ? 12.168 -7.027 -14.853 1.00 91.38 172 PHE A N 1
ATOM 1449 C CA . PHE A 1 172 ? 12.135 -6.830 -13.416 1.00 91.38 172 PHE A CA 1
ATOM 1450 C C . PHE A 1 172 ? 11.261 -7.891 -12.743 1.00 91.38 172 PHE A C 1
ATOM 1452 O O . PHE A 1 172 ? 10.087 -8.076 -13.076 1.00 91.38 172 PHE A O 1
ATOM 1459 N N . ILE A 1 173 ? 11.833 -8.580 -11.755 1.00 86.19 173 ILE A N 1
ATOM 1460 C CA . ILE A 1 173 ? 11.156 -9.655 -11.029 1.00 86.19 173 ILE A CA 1
ATOM 1461 C C . ILE A 1 173 ? 10.575 -9.107 -9.724 1.00 86.19 173 ILE A C 1
ATOM 1463 O O . ILE A 1 173 ? 11.297 -8.884 -8.752 1.00 86.19 173 ILE A O 1
ATOM 1467 N N . ASN A 1 174 ? 9.250 -8.994 -9.673 1.00 80.50 174 ASN A N 1
ATOM 1468 C CA . ASN A 1 174 ? 8.493 -8.774 -8.445 1.00 80.50 174 ASN A CA 1
ATOM 1469 C C . ASN A 1 174 ? 7.908 -10.111 -7.959 1.00 80.50 174 ASN A C 1
ATOM 1471 O O . ASN A 1 174 ? 7.239 -10.811 -8.716 1.00 80.50 174 ASN A O 1
ATOM 1475 N N . LYS A 1 175 ? 8.183 -10.486 -6.704 1.00 76.44 175 LYS A N 1
ATOM 1476 C CA . LYS A 1 175 ? 7.691 -11.742 -6.105 1.00 76.44 175 LYS A CA 1
ATOM 1477 C C . LYS A 1 175 ? 6.573 -11.542 -5.090 1.00 76.44 175 LYS A C 1
ATOM 1479 O O . LYS A 1 175 ? 5.890 -12.507 -4.763 1.00 76.44 175 LYS A O 1
ATOM 1484 N N . ASP A 1 176 ? 6.426 -10.333 -4.567 1.00 80.06 176 ASP A N 1
ATOM 1485 C CA . ASP A 1 176 ? 5.624 -10.080 -3.372 1.00 80.06 176 ASP A CA 1
ATOM 1486 C C . ASP A 1 176 ? 4.215 -9.589 -3.724 1.00 80.06 176 ASP A C 1
ATOM 1488 O O . ASP A 1 176 ? 3.259 -9.920 -3.027 1.00 80.06 176 ASP A O 1
ATOM 1492 N N . TYR A 1 177 ? 4.072 -8.877 -4.845 1.00 84.94 177 TYR A N 1
ATOM 1493 C CA . TYR A 1 177 ? 2.793 -8.336 -5.310 1.00 84.94 177 TYR A CA 1
ATOM 1494 C C . TYR A 1 177 ? 2.621 -8.621 -6.797 1.00 84.94 177 TYR A C 1
ATOM 1496 O O . TYR A 1 177 ? 3.000 -7.815 -7.634 1.00 84.94 177 TYR A O 1
ATOM 1504 N N . THR A 1 178 ? 2.099 -9.796 -7.139 1.00 84.00 178 THR A N 1
ATOM 1505 C CA . THR A 1 178 ? 1.941 -10.235 -8.541 1.00 84.00 178 THR A CA 1
ATOM 1506 C C . THR A 1 178 ? 0.486 -10.318 -8.990 1.00 84.00 178 THR A C 1
ATOM 1508 O O . THR A 1 178 ? 0.214 -10.525 -10.170 1.00 84.00 178 THR A O 1
ATOM 1511 N N . VAL A 1 179 ? -0.457 -10.167 -8.058 1.00 88.88 179 VAL A N 1
ATOM 1512 C CA . VAL A 1 179 ? -1.894 -10.278 -8.308 1.00 88.88 179 VAL A CA 1
ATOM 1513 C C . VAL A 1 179 ? -2.587 -9.081 -7.681 1.00 88.88 179 VAL A C 1
ATOM 1515 O O . VAL A 1 179 ? -2.316 -8.750 -6.527 1.00 88.88 179 VAL A O 1
ATOM 1518 N N . TYR A 1 180 ? -3.472 -8.453 -8.454 1.00 92.81 180 TYR A N 1
ATOM 1519 C CA . TYR A 1 180 ? -4.300 -7.349 -7.984 1.00 92.81 180 TYR A CA 1
ATOM 1520 C C . TYR A 1 180 ? -5.115 -7.757 -6.753 1.00 92.81 180 TYR A C 1
ATOM 1522 O O . TYR A 1 180 ? -5.623 -8.878 -6.667 1.00 92.81 180 TYR A O 1
ATOM 1530 N N . VAL A 1 181 ? -5.235 -6.832 -5.810 1.00 92.88 181 VAL A N 1
ATOM 1531 C CA . VAL A 1 181 ? -5.945 -7.014 -4.547 1.00 92.88 181 VAL A CA 1
ATOM 1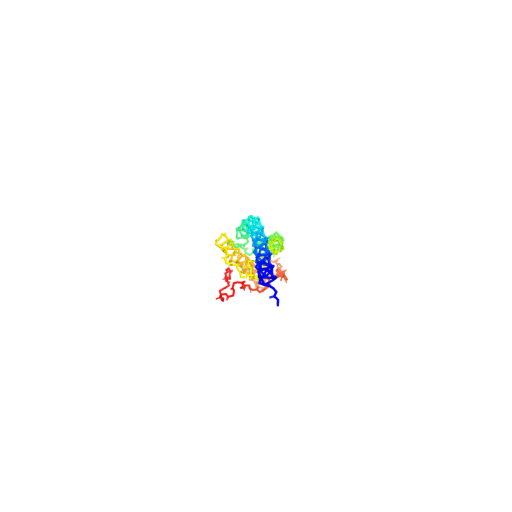532 C C . VAL A 1 181 ? -7.264 -6.248 -4.567 1.00 92.88 181 VAL A C 1
ATOM 1534 O O . VAL A 1 181 ? -7.350 -5.177 -5.160 1.00 92.88 181 VAL A O 1
ATOM 1537 N N . ASP A 1 182 ? -8.271 -6.822 -3.919 1.00 92.44 182 ASP A N 1
ATOM 1538 C CA . ASP A 1 182 ? -9.580 -6.221 -3.649 1.00 92.44 182 ASP A CA 1
ATOM 1539 C C . ASP A 1 182 ? -9.834 -6.427 -2.148 1.00 92.44 182 ASP A C 1
ATOM 1541 O O . ASP A 1 182 ? -10.178 -7.525 -1.695 1.00 92.44 182 ASP A O 1
ATOM 1545 N N . PHE A 1 183 ? -9.501 -5.423 -1.335 1.00 89.56 183 PHE A N 1
ATOM 1546 C CA . PHE A 1 183 ? -9.575 -5.551 0.122 1.00 89.56 183 PHE A CA 1
ATOM 1547 C C . PHE A 1 183 ? -10.989 -5.324 0.645 1.00 89.56 183 PHE A C 1
ATOM 1549 O O . PHE A 1 183 ? -11.355 -5.894 1.680 1.00 89.56 183 PHE A O 1
ATOM 1556 N N . ASN A 1 184 ? -11.774 -4.486 -0.031 1.00 86.25 184 ASN A N 1
ATOM 1557 C CA . ASN A 1 184 ? -13.134 -4.161 0.384 1.00 86.25 184 ASN A CA 1
ATOM 1558 C C . ASN A 1 184 ? -14.178 -5.170 -0.164 1.00 86.25 184 ASN A C 1
ATOM 1560 O O . ASN A 1 184 ? -15.294 -5.223 0.358 1.00 86.25 184 ASN A O 1
ATOM 1564 N N . ASN A 1 185 ? -13.775 -6.051 -1.089 1.00 86.94 185 ASN A N 1
ATOM 1565 C CA . ASN A 1 185 ? -14.578 -7.059 -1.787 1.00 86.94 185 ASN A CA 1
ATOM 1566 C C . ASN A 1 185 ? -15.769 -6.464 -2.553 1.00 86.94 185 ASN A C 1
ATOM 1568 O O . ASN A 1 185 ? -16.850 -7.066 -2.581 1.00 86.94 185 ASN A O 1
ATOM 1572 N N . ASP A 1 186 ? -15.603 -5.277 -3.134 1.00 85.38 186 ASP A N 1
ATOM 1573 C CA . ASP A 1 186 ? -16.628 -4.637 -3.961 1.00 85.38 186 ASP A CA 1
ATOM 1574 C C . ASP A 1 186 ? -16.575 -5.078 -5.440 1.00 85.38 186 ASP A C 1
ATOM 1576 O O . ASP A 1 186 ? -17.501 -4.787 -6.206 1.00 85.38 186 ASP A O 1
ATOM 1580 N N . GLY A 1 187 ? -15.553 -5.856 -5.826 1.00 87.44 187 GLY A N 1
ATOM 1581 C CA . GLY A 1 187 ? -15.335 -6.353 -7.184 1.00 87.44 187 GLY A CA 1
ATOM 1582 C C . GLY A 1 187 ? -1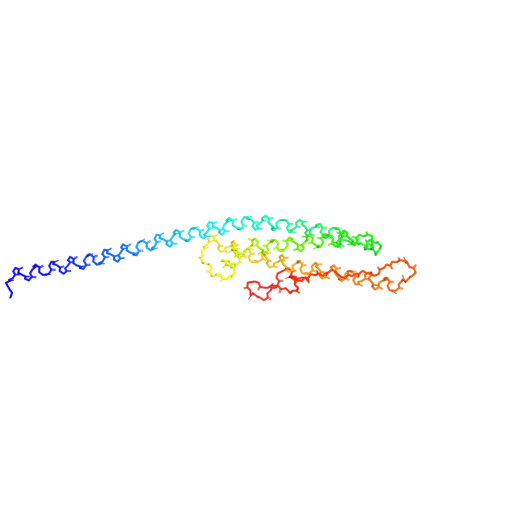4.670 -5.343 -8.124 1.00 87.44 187 GLY A C 1
ATOM 1583 O O . GLY A 1 187 ? -14.469 -5.652 -9.304 1.00 87.44 187 GLY A O 1
ATOM 1584 N N . VAL A 1 188 ? -14.333 -4.154 -7.628 1.00 88.62 188 VAL A N 1
ATOM 1585 C CA . VAL A 1 188 ? -13.526 -3.133 -8.290 1.00 88.62 188 VAL A CA 1
ATOM 1586 C C . VAL A 1 188 ? -12.107 -3.234 -7.740 1.00 88.62 188 VAL A C 1
ATOM 1588 O O . VAL A 1 188 ? -11.894 -3.300 -6.545 1.00 88.62 188 VAL A O 1
ATOM 1591 N N . PHE A 1 189 ? -11.118 -3.246 -8.631 1.00 91.38 189 PHE A N 1
ATOM 1592 C CA . PHE A 1 189 ? -9.707 -3.250 -8.246 1.00 91.38 189 PHE A CA 1
ATOM 1593 C C . PHE A 1 189 ? -9.178 -1.832 -8.422 1.00 91.38 189 PHE A C 1
ATOM 1595 O O . PHE A 1 189 ? -8.732 -1.466 -9.513 1.00 91.38 189 PHE A O 1
ATOM 1602 N N . LEU A 1 190 ? -9.283 -1.000 -7.386 1.00 88.38 190 LEU A N 1
ATOM 1603 C CA . LEU A 1 190 ? -8.830 0.391 -7.450 1.00 88.38 190 LEU A CA 1
ATOM 1604 C C . LEU A 1 190 ? -7.352 0.436 -7.836 1.00 88.38 190 LEU A C 1
ATOM 1606 O O . LEU A 1 190 ? -6.564 -0.312 -7.277 1.00 88.38 190 LEU A O 1
ATOM 1610 N N . GLY A 1 191 ? -6.964 1.291 -8.788 1.00 83.38 191 GLY A N 1
ATOM 1611 C CA . GLY A 1 191 ? -5.572 1.393 -9.252 1.00 83.38 191 GLY A CA 1
ATOM 1612 C C . GLY A 1 191 ? -5.126 0.313 -10.247 1.00 83.38 191 GLY A C 1
ATOM 1613 O O . GLY A 1 191 ? -3.965 0.290 -10.652 1.00 83.38 191 GLY A O 1
ATOM 1614 N N . LYS A 1 192 ? -6.017 -0.595 -10.653 1.00 89.69 192 LYS A N 1
ATOM 1615 C CA . LYS A 1 192 ? -5.763 -1.461 -11.804 1.00 89.69 192 LYS A CA 1
ATOM 1616 C C . LYS A 1 192 ? -5.962 -0.655 -13.090 1.00 89.69 192 LYS A C 1
ATOM 1618 O O . LYS A 1 192 ? -7.075 -0.196 -13.347 1.00 89.69 192 LYS A O 1
ATOM 1623 N N . GLU A 1 193 ? -4.892 -0.514 -13.866 1.00 77.00 193 GLU A N 1
ATOM 1624 C CA . GLU A 1 193 ? -4.870 0.125 -15.190 1.00 77.00 193 GLU A CA 1
ATOM 1625 C C . GLU A 1 193 ? -4.703 -0.934 -16.288 1.00 77.00 193 GLU A C 1
ATOM 1627 O O . GLU A 1 193 ? -4.028 -1.959 -16.023 1.00 77.00 193 GLU A O 1
#

Radius of gyration: 30.58 Å; chains: 1; bounding box: 72×30×102 Å

pLDDT: mean 88.9, std 7.39, range [58.53, 97.38]

Sequence (193 aa):
MKKKNKIIIIILIILTVITMLGLIIYNFYKGYKEDKIKTQNKIIKINENYTNFNYYLNEFNNQRTTIYSEIFEDKYYSDFNNNINNWNTLMSSYNDLIKKIDNESKYLKENCINSKIYHIEITPKCSSFVDNLEMMINLYISDVNVYNENINTYNAWVLENPEESYNVIDNFINKDYTVYVDFNNDGVFLGKE

Secondary structure (DSSP, 8-state):
--HHHHHHHHHHHHHHHHHHHHHHHHHHHHHHHHHHHHHHHHHHHHHHHHHHHHHHHHHHHHHHHHHIIIIISS--HHHHHHHHHHHHHHHHHHHHHHHHHHHHTHHHIIIIISS----TTTHHHHHHHHHHHHHHHHHHHHHHHHHHHHHHHHHHHHHH-GGG-----PPP---S--S---SS-SS--TT--

Foldseek 3Di:
DPPVVVVVVVVVVVVVVVVVVVVVVVVVVVVVVVVVVVVVVLLVVLVVLLVVLVVLLVVLVVLVVVLCVQPVPDDDLVCCQVCVVVNLVSLVVNLVSLVVSVVSCVSLCVDLQVDDDDDPSCVVSSVVSLLSNLQSLQLSLQSLVVRQVVLVVSQVVCVVPVPPPGDRDDRRDDDPRNDRDDRNPPPDRHNHD